Protein AF-A0A0B7KLI2-F1 (afdb_monomer)

InterPro domains:
  IPR000254 Cellulose-binding domain [PF00734] (259-287)
  IPR000254 Cellulose-binding domain [PS00562] (263-290)
  IPR000254 Cellulose-binding domain [PS51164] (255-291)
  IPR000254 Cellulose-binding domain [SM00236] (258-291)
  IPR035971 Cellulose-binding domain superfamily [SSF57180] (257-291)

Foldseek 3Di:
DVVLCVVQVPPPLVDQLFPVNVCVVVVQEAEEAEFEQDPAADEPVRVVLLQVLLLLLVVLLCVLPQVAPQPPDNHHYYGHAEYFDCDPVSYHDDPPRHHYFNDADPVRGTDDDLLQECVNVVVQFSVSPDVGPVRHGFAYEYAHDPDPAKAAASRGIYDHNVLVSVCSVPSFSLRNSLRSLRSLVQAADDPDDPPPDQAASSPPPRYRGHDPVSSVVSSVSCNVNCVVVVVNPDDDDDPDDDDDDDDDDDADEDDAAEAFGWQDADPDRYHNHHDPQWGWADDDRGTTTTYGD

Radius of gyration: 20.74 Å; Cα contacts (8 Å, |Δi|>4): 529; chains: 1; bounding box: 61×44×45 Å

Structure (mmCIF, N/CA/C/O backbone):
data_AF-A0A0B7KLI2-F1
#
_entry.id   AF-A0A0B7KLI2-F1
#
loop_
_atom_site.group_PDB
_atom_site.id
_atom_site.type_symbol
_atom_site.label_atom_id
_atom_site.label_alt_id
_atom_site.label_comp_id
_atom_site.label_asym_id
_atom_site.label_entity_id
_atom_site.label_seq_id
_atom_site.pdbx_PDB_ins_code
_atom_site.Cartn_x
_atom_site.Cartn_y
_atom_site.Cartn_z
_atom_site.occupancy
_atom_site.B_iso_or_equiv
_atom_site.auth_seq_id
_atom_site.auth_comp_id
_atom_site.auth_asym_id
_atom_site.auth_atom_id
_atom_site.pdbx_PDB_model_num
ATOM 1 N N . TRP A 1 1 ? 18.206 -2.149 -12.953 1.00 76.75 1 TRP A N 1
ATOM 2 C CA . TRP A 1 1 ? 18.372 -3.568 -12.595 1.00 76.75 1 TRP A CA 1
ATOM 3 C C . TRP A 1 1 ? 19.744 -3.836 -12.011 1.00 76.75 1 TRP A C 1
ATOM 5 O O . TRP A 1 1 ? 19.815 -4.144 -10.834 1.00 76.75 1 TRP A O 1
ATOM 15 N N . ASP A 1 2 ? 20.819 -3.631 -12.777 1.00 80.19 2 ASP A N 1
ATOM 16 C CA . ASP A 1 2 ? 22.196 -3.877 -12.313 1.00 80.19 2 ASP A CA 1
ATOM 17 C C . ASP A 1 2 ? 22.547 -3.127 -11.026 1.00 80.19 2 ASP A C 1
ATOM 19 O O . ASP A 1 2 ? 23.200 -3.686 -10.153 1.00 80.19 2 ASP A O 1
ATOM 23 N N . HIS A 1 3 ? 22.055 -1.892 -10.875 1.00 77.75 3 HIS A N 1
ATOM 24 C CA . HIS A 1 3 ? 22.159 -1.151 -9.618 1.00 77.75 3 HIS A CA 1
ATOM 25 C C . HIS A 1 3 ? 21.537 -1.931 -8.447 1.00 77.75 3 HIS A C 1
ATOM 27 O O . HIS A 1 3 ? 22.249 -2.266 -7.511 1.00 77.75 3 HIS A O 1
ATOM 33 N N . CYS A 1 4 ? 20.256 -2.311 -8.535 1.00 77.00 4 CYS A N 1
ATOM 34 C CA . CYS A 1 4 ? 19.569 -3.101 -7.508 1.00 77.00 4 CYS A CA 1
ATOM 35 C C . CYS A 1 4 ? 20.271 -4.446 -7.244 1.00 77.00 4 CYS A C 1
ATOM 37 O O . CYS A 1 4 ? 20.433 -4.847 -6.096 1.00 77.00 4 CYS A O 1
ATOM 39 N N . LEU A 1 5 ? 20.736 -5.144 -8.288 1.00 78.50 5 LEU A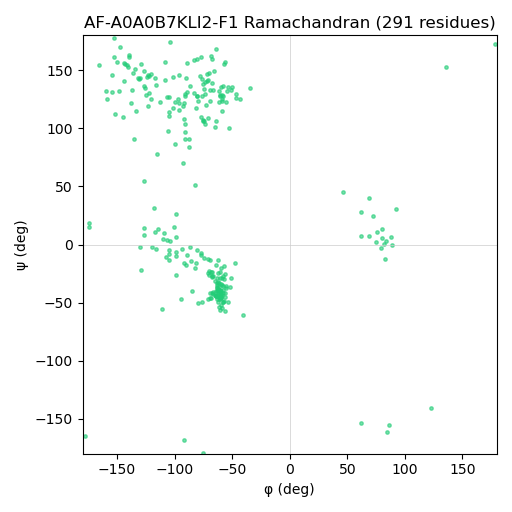 N 1
ATOM 40 C CA . LEU A 1 5 ? 21.501 -6.383 -8.118 1.00 78.50 5 LEU A CA 1
ATOM 41 C C . LEU A 1 5 ? 22.816 -6.152 -7.375 1.00 78.50 5 LEU A C 1
ATOM 43 O O . LEU A 1 5 ? 23.191 -6.982 -6.561 1.00 78.50 5 LEU A O 1
ATOM 47 N N . ASN A 1 6 ? 23.517 -5.051 -7.627 1.00 77.19 6 ASN A N 1
ATOM 48 C CA . ASN A 1 6 ? 24.745 -4.729 -6.908 1.00 77.19 6 ASN A CA 1
ATOM 49 C C . ASN A 1 6 ? 24.446 -4.398 -5.435 1.00 77.19 6 ASN A C 1
ATOM 51 O O . ASN A 1 6 ? 25.069 -4.956 -4.530 1.00 77.19 6 ASN A O 1
ATOM 55 N N . THR A 1 7 ? 23.427 -3.567 -5.201 1.00 73.06 7 THR A N 1
ATOM 56 C CA . THR A 1 7 ? 22.991 -3.139 -3.865 1.00 73.06 7 THR A CA 1
ATOM 57 C C . THR A 1 7 ? 22.510 -4.316 -3.008 1.00 73.06 7 THR A C 1
ATOM 59 O O . THR A 1 7 ? 22.837 -4.388 -1.825 1.00 73.06 7 THR A O 1
ATOM 62 N N . TYR A 1 8 ? 21.798 -5.283 -3.597 1.00 70.88 8 TYR A N 1
ATOM 63 C CA . TYR A 1 8 ? 21.157 -6.399 -2.882 1.00 70.88 8 TYR A CA 1
ATOM 64 C C . TYR A 1 8 ? 21.691 -7.780 -3.292 1.00 70.88 8 TYR A C 1
ATOM 66 O O . TYR A 1 8 ? 20.952 -8.770 -3.255 1.00 70.88 8 TYR A O 1
ATOM 74 N N . SER A 1 9 ? 22.969 -7.846 -3.673 1.00 53.69 9 SER A N 1
ATOM 75 C CA . SER A 1 9 ? 23.656 -8.945 -4.385 1.00 53.69 9 SER A CA 1
ATOM 76 C C . SER A 1 9 ? 23.467 -10.380 -3.878 1.00 53.69 9 SER A C 1
ATOM 78 O O . SER A 1 9 ? 23.684 -11.306 -4.654 1.00 53.69 9 SER A O 1
ATOM 80 N N . ASN A 1 10 ? 22.970 -10.599 -2.656 1.00 55.09 10 ASN A N 1
ATOM 81 C CA . ASN A 1 10 ? 22.706 -11.939 -2.111 1.00 55.09 10 ASN A CA 1
ATOM 82 C C . ASN A 1 10 ? 21.235 -12.209 -1.728 1.00 55.09 10 ASN A C 1
ATOM 84 O O . ASN A 1 10 ? 20.914 -13.315 -1.299 1.00 55.09 10 ASN A O 1
ATOM 88 N N . GLY A 1 11 ? 20.333 -11.228 -1.867 1.00 63.72 11 GLY A N 1
ATOM 89 C CA . GLY A 1 11 ? 18.982 -11.284 -1.290 1.00 63.72 11 GLY A CA 1
ATOM 90 C C . GLY A 1 11 ? 17.834 -10.983 -2.250 1.00 63.72 11 GLY A C 1
ATOM 91 O O . GLY A 1 11 ? 16.727 -11.452 -2.002 1.00 63.72 11 GLY A O 1
ATOM 92 N N . LEU A 1 12 ? 18.077 -10.286 -3.368 1.00 71.31 12 LEU A N 1
ATOM 93 C CA . LEU A 1 12 ? 17.005 -9.814 -4.261 1.00 71.31 12 LEU A CA 1
ATOM 94 C C . LEU A 1 12 ? 16.093 -10.955 -4.752 1.00 71.31 12 LEU A C 1
ATOM 96 O O . LEU A 1 12 ? 14.874 -10.871 -4.698 1.00 71.31 12 LEU A O 1
ATOM 100 N N . PHE A 1 13 ? 16.677 -12.080 -5.173 1.00 73.62 13 PHE A N 1
ATOM 101 C CA . PHE A 1 13 ? 15.905 -13.254 -5.597 1.00 73.62 13 PHE A CA 1
ATOM 102 C C . PHE A 1 13 ? 15.627 -14.251 -4.468 1.00 73.62 13 PHE A C 1
ATOM 104 O O . PHE A 1 13 ? 14.745 -15.099 -4.623 1.00 73.62 13 PHE A O 1
ATOM 111 N N . GLY A 1 14 ? 16.337 -14.174 -3.341 1.00 79.94 14 GLY A N 1
ATOM 112 C CA . GLY A 1 14 ? 15.985 -14.915 -2.122 1.00 79.94 14 GLY A CA 1
ATOM 113 C C . GLY A 1 14 ? 14.711 -14.361 -1.475 1.00 79.94 14 GLY A C 1
ATOM 114 O O . GLY A 1 14 ? 13.962 -15.101 -0.850 1.00 79.94 14 GLY A O 1
ATOM 115 N N . PHE A 1 15 ? 14.446 -13.079 -1.729 1.00 86.06 15 PHE A N 1
ATOM 116 C CA . PHE A 1 15 ? 13.274 -12.284 -1.395 1.00 86.06 15 PHE A CA 1
ATOM 117 C C . PHE A 1 15 ? 11.924 -12.881 -1.824 1.00 86.06 15 PHE A C 1
ATOM 119 O O . PHE A 1 15 ? 11.617 -12.749 -3.005 1.00 86.06 15 PHE A O 1
ATOM 126 N N . LYS A 1 16 ? 11.107 -13.524 -0.973 1.00 88.06 16 LYS A N 1
ATOM 127 C CA . LYS A 1 16 ? 9.848 -14.194 -1.407 1.00 88.06 16 LYS A CA 1
ATOM 128 C C . LYS A 1 16 ? 8.551 -13.504 -0.969 1.00 88.06 16 LYS A C 1
ATOM 130 O O . LYS A 1 16 ? 7.475 -14.082 -1.133 1.00 88.06 16 LYS A O 1
ATOM 135 N N . ASN A 1 17 ? 8.627 -12.283 -0.435 1.00 92.69 17 ASN A N 1
ATOM 136 C CA . ASN A 1 17 ? 7.447 -11.564 0.051 1.00 92.69 17 ASN A CA 1
ATOM 137 C C . ASN A 1 17 ? 7.138 -10.251 -0.685 1.00 92.69 17 ASN A C 1
ATOM 139 O O . ASN A 1 17 ? 6.245 -9.530 -0.248 1.00 92.69 17 ASN A O 1
ATOM 143 N N . TYR A 1 18 ? 7.789 -9.947 -1.815 1.00 95.38 18 TYR A N 1
ATOM 144 C CA . TYR A 1 18 ? 7.437 -8.754 -2.596 1.00 95.38 18 TYR A CA 1
ATOM 145 C C . TYR A 1 18 ? 5.954 -8.768 -2.984 1.00 95.38 18 TYR A C 1
ATOM 147 O O . TYR A 1 18 ? 5.352 -9.835 -3.130 1.00 95.38 18 TYR A O 1
ATOM 155 N N . GLY A 1 19 ? 5.385 -7.595 -3.265 1.00 97.06 19 GLY A N 1
ATOM 156 C CA . GLY A 1 19 ? 4.039 -7.461 -3.826 1.00 97.06 19 GLY A CA 1
ATOM 157 C C . GLY A 1 19 ? 3.823 -8.338 -5.065 1.00 97.06 19 GLY A C 1
ATOM 158 O O . GLY A 1 19 ? 2.724 -8.831 -5.297 1.00 97.06 19 GLY A O 1
ATOM 159 N N . TRP A 1 20 ? 4.887 -8.624 -5.819 1.00 96.88 20 TRP A N 1
ATOM 160 C CA . TRP A 1 20 ? 4.888 -9.607 -6.901 1.00 96.88 20 TRP A CA 1
ATOM 161 C C . TRP A 1 20 ? 4.500 -11.013 -6.439 1.00 96.88 20 TRP A C 1
ATOM 163 O O . TRP A 1 20 ? 3.560 -11.602 -6.973 1.00 96.88 20 TRP A O 1
ATOM 173 N N . ASP A 1 21 ? 5.202 -11.542 -5.434 1.00 95.69 21 ASP A N 1
ATOM 174 C CA . ASP A 1 21 ? 4.924 -12.859 -4.866 1.00 95.69 21 ASP A CA 1
ATOM 175 C C . ASP A 1 21 ? 3.523 -12.888 -4.231 1.00 95.69 21 ASP A C 1
ATOM 177 O O . ASP A 1 21 ? 2.844 -13.909 -4.317 1.00 95.69 21 ASP A O 1
ATOM 181 N N . GLN A 1 22 ? 3.076 -11.773 -3.633 1.00 96.88 22 GLN A N 1
ATOM 182 C CA . GLN A 1 22 ? 1.735 -11.625 -3.045 1.00 96.88 22 GLN A CA 1
ATOM 183 C C . GLN A 1 22 ? 0.652 -11.822 -4.101 1.00 96.88 22 GLN A C 1
ATOM 185 O O . GLN A 1 22 ? -0.164 -12.732 -3.993 1.00 96.88 22 GLN A O 1
ATOM 190 N N . ILE A 1 23 ? 0.699 -11.032 -5.176 1.00 97.25 23 ILE A N 1
ATOM 191 C CA . ILE A 1 23 ? -0.296 -11.071 -6.254 1.00 97.25 23 ILE A CA 1
ATOM 192 C C . ILE A 1 23 ? -0.314 -12.445 -6.940 1.00 97.25 23 ILE A C 1
ATOM 194 O O . ILE A 1 23 ? -1.374 -12.924 -7.349 1.00 97.25 23 ILE A O 1
ATOM 198 N N . ILE A 1 24 ? 0.842 -13.097 -7.093 1.00 95.94 24 ILE A N 1
ATOM 199 C CA . ILE A 1 24 ? 0.904 -14.446 -7.665 1.00 95.94 24 ILE A CA 1
ATOM 200 C C . ILE A 1 24 ? 0.283 -15.475 -6.715 1.00 95.94 24 ILE A C 1
ATOM 202 O O . ILE A 1 24 ? -0.534 -16.280 -7.160 1.00 95.94 24 ILE A O 1
ATOM 206 N N . ALA A 1 25 ? 0.610 -15.429 -5.421 1.00 93.94 25 ALA A N 1
ATOM 207 C CA . ALA A 1 25 ? 0.087 -16.369 -4.430 1.00 93.94 25 ALA A CA 1
ATOM 208 C C . ALA A 1 25 ? -1.440 -16.280 -4.261 1.00 93.94 25 ALA A C 1
ATOM 210 O O . ALA A 1 25 ? -2.098 -17.290 -4.017 1.00 93.94 25 ALA A O 1
ATOM 211 N N . THR A 1 26 ? -2.015 -15.090 -4.420 1.00 94.31 26 THR A N 1
ATOM 212 C CA . THR A 1 26 ? -3.451 -14.834 -4.226 1.00 94.31 26 THR A CA 1
ATOM 213 C C . THR A 1 26 ? -4.283 -14.937 -5.506 1.00 94.31 26 THR A C 1
ATOM 215 O O . THR A 1 26 ? -5.508 -14.779 -5.458 1.00 94.31 26 THR A O 1
ATOM 218 N N . GLY A 1 27 ? -3.652 -15.170 -6.661 1.00 95.25 27 GLY A N 1
ATOM 219 C CA . GLY A 1 27 ? -4.350 -15.211 -7.945 1.00 95.25 27 GLY A CA 1
ATOM 220 C C . GLY A 1 27 ? -4.884 -13.844 -8.388 1.00 95.25 27 GLY A C 1
ATOM 221 O O . GLY A 1 27 ? -6.000 -13.761 -8.902 1.00 95.25 27 GLY A O 1
ATOM 222 N N . GLY A 1 28 ? -4.117 -12.770 -8.179 1.00 96.56 28 GLY A N 1
ATOM 223 C CA . GLY A 1 28 ? -4.471 -11.426 -8.645 1.00 96.56 28 GLY A CA 1
ATOM 224 C C . GLY A 1 28 ? -5.243 -10.596 -7.621 1.00 96.56 28 GLY A C 1
ATOM 225 O O . GLY A 1 28 ? -6.069 -9.760 -7.997 1.00 96.56 28 GLY A O 1
ATOM 226 N N . LYS A 1 29 ? -5.012 -10.820 -6.324 1.00 97.50 29 LYS A N 1
ATOM 227 C CA . LYS A 1 29 ? -5.653 -10.060 -5.241 1.00 97.50 29 LYS A CA 1
ATOM 228 C C . LYS A 1 29 ? -4.627 -9.539 -4.238 1.00 97.50 29 LYS A C 1
ATOM 230 O O . LYS A 1 29 ? -3.550 -10.100 -4.089 1.00 97.50 29 LYS A O 1
ATOM 235 N N . ILE A 1 30 ? -4.964 -8.469 -3.539 1.00 98.19 30 ILE A N 1
ATOM 236 C CA . ILE A 1 30 ? -4.234 -8.017 -2.358 1.00 98.19 30 ILE A CA 1
ATOM 237 C C . ILE A 1 30 ? -5.276 -7.713 -1.295 1.00 98.19 30 ILE A C 1
ATOM 239 O O . ILE A 1 30 ? -6.096 -6.807 -1.452 1.00 98.19 30 ILE A O 1
ATOM 243 N N . ASN A 1 31 ? -5.254 -8.474 -0.214 1.00 98.25 31 ASN A N 1
ATOM 244 C CA . ASN A 1 31 ? -6.077 -8.224 0.952 1.00 98.25 31 ASN A CA 1
ATOM 245 C C . ASN A 1 31 ? -5.294 -7.349 1.930 1.00 98.25 31 ASN A C 1
ATOM 247 O O . ASN A 1 31 ? -4.212 -7.703 2.389 1.00 98.25 31 ASN A O 1
ATOM 251 N N . MET A 1 32 ? -5.848 -6.195 2.266 1.00 98.50 32 MET A N 1
ATOM 252 C CA . MET A 1 32 ? -5.237 -5.217 3.148 1.00 98.50 32 MET A CA 1
ATOM 253 C C . MET A 1 32 ? -5.950 -5.162 4.492 1.00 98.50 32 MET A C 1
ATOM 255 O O . MET A 1 32 ? -7.183 -5.195 4.566 1.00 98.50 32 MET A O 1
ATOM 259 N N . CYS A 1 33 ? -5.169 -4.993 5.553 1.00 98.69 33 CYS A N 1
ATOM 260 C CA . CYS A 1 33 ? -5.678 -4.641 6.868 1.00 98.69 33 CYS A CA 1
ATOM 261 C C . CYS A 1 33 ? -5.224 -3.233 7.275 1.00 98.69 33 CYS A C 1
ATOM 263 O O . CYS A 1 33 ? -4.029 -2.939 7.334 1.00 98.69 33 CYS A O 1
ATOM 265 N N . VAL A 1 34 ? -6.175 -2.346 7.564 1.00 98.88 34 VAL A N 1
ATOM 266 C CA . VAL A 1 34 ? -5.873 -0.975 7.991 1.00 98.88 34 VAL A CA 1
ATOM 267 C C . VAL A 1 34 ? -5.507 -0.968 9.472 1.00 98.88 34 VAL A C 1
ATOM 269 O O . VAL A 1 34 ? -6.312 -1.374 10.306 1.00 98.88 34 VAL A O 1
ATOM 272 N N . ARG A 1 35 ? -4.327 -0.453 9.820 1.00 98.56 35 ARG A N 1
ATOM 273 C CA . ARG A 1 35 ? -3.969 -0.090 11.194 1.00 98.56 35 ARG A CA 1
ATOM 274 C C . ARG A 1 35 ? -4.352 1.362 11.432 1.00 98.56 35 ARG A C 1
ATOM 276 O O . ARG A 1 35 ? -3.701 2.285 10.950 1.00 98.56 35 ARG A O 1
ATOM 283 N N . TRP A 1 36 ? -5.445 1.564 12.157 1.00 98.69 36 TRP A N 1
ATOM 284 C CA . TRP A 1 36 ? -5.932 2.887 12.518 1.00 98.69 36 TRP A CA 1
ATOM 285 C C . TRP A 1 36 ? -5.266 3.343 13.816 1.00 98.69 36 TRP A C 1
ATOM 287 O O . TRP A 1 36 ? -5.799 3.192 14.921 1.00 98.69 36 TRP A O 1
ATOM 297 N N . GLU A 1 37 ? -4.068 3.905 13.684 1.00 98.00 37 GLU A N 1
ATOM 298 C CA . GLU A 1 37 ? -3.251 4.400 14.793 1.00 98.00 37 GLU A CA 1
ATOM 299 C C . GLU A 1 37 ? -3.699 5.808 15.219 1.00 98.00 37 GLU A C 1
ATOM 301 O O . GLU A 1 37 ? -2.906 6.738 15.344 1.00 98.00 37 GLU A O 1
ATOM 306 N N . SER A 1 38 ? -5.002 5.960 15.469 1.00 97.50 38 SER A N 1
ATOM 307 C CA . SER A 1 38 ? -5.639 7.234 15.804 1.00 97.50 38 SER A CA 1
ATOM 308 C C . SER A 1 38 ? -6.708 7.090 16.878 1.00 97.50 38 SER A C 1
ATOM 310 O O . SER A 1 38 ? -7.291 6.020 17.057 1.00 97.50 38 SER A O 1
ATOM 312 N N . SER A 1 39 ? -6.930 8.167 17.636 1.00 96.94 39 SER A N 1
ATOM 313 C CA . SER A 1 39 ? -8.071 8.311 18.561 1.00 96.94 39 SER A CA 1
ATOM 314 C C . SER A 1 39 ? -9.295 8.915 17.887 1.00 96.94 39 SER A C 1
ATOM 316 O O . SER A 1 39 ? -10.357 8.982 18.499 1.00 96.94 39 SER A O 1
ATOM 318 N N . THR A 1 40 ? -9.158 9.393 16.652 1.00 98.00 40 THR A N 1
ATOM 319 C CA . THR A 1 40 ? -10.274 9.979 15.915 1.00 98.00 40 THR A CA 1
ATOM 320 C C . THR A 1 40 ? -11.194 8.861 15.438 1.00 98.00 40 THR A C 1
ATOM 322 O O . THR A 1 40 ? -10.723 7.856 14.908 1.00 98.00 40 THR A O 1
ATOM 325 N N . ALA A 1 41 ? -12.504 9.024 15.612 1.00 98.50 41 ALA A N 1
ATOM 326 C CA . ALA A 1 41 ? -13.468 8.084 15.054 1.00 98.50 41 ALA A CA 1
ATOM 327 C C . ALA A 1 41 ? -13.449 8.120 13.515 1.00 98.50 41 ALA A C 1
ATOM 329 O O . ALA A 1 41 ? -13.195 9.162 12.909 1.00 98.50 41 ALA A O 1
ATOM 330 N N . VAL A 1 42 ? -13.747 6.986 12.889 1.00 98.62 42 VAL A N 1
ATOM 331 C CA . VAL A 1 42 ? -13.868 6.842 11.437 1.00 98.62 42 VAL A CA 1
ATOM 332 C C . VAL A 1 42 ? -15.235 6.262 11.102 1.00 98.62 42 VAL A C 1
ATOM 334 O O . VAL A 1 42 ? -15.656 5.251 11.668 1.00 98.62 42 VAL A O 1
ATOM 337 N N . THR A 1 43 ? -15.953 6.906 10.188 1.00 98.69 43 THR A N 1
ATOM 338 C CA . THR A 1 43 ? -17.287 6.469 9.760 1.00 98.69 43 THR A CA 1
ATOM 339 C C . THR A 1 43 ? -17.211 5.346 8.737 1.00 98.69 43 THR A C 1
ATOM 341 O O . THR A 1 43 ? -16.202 5.166 8.057 1.00 98.69 43 THR A O 1
ATOM 344 N N . GLU A 1 44 ? -18.296 4.592 8.587 1.00 98.56 44 GLU A N 1
ATOM 345 C CA . GLU A 1 44 ? -18.420 3.569 7.545 1.00 98.56 44 GLU A CA 1
ATOM 346 C C . GLU A 1 44 ? -18.194 4.139 6.139 1.00 98.56 44 GLU A C 1
ATOM 348 O O . GLU A 1 44 ? -17.443 3.560 5.358 1.00 98.56 44 GLU A O 1
ATOM 353 N N . ALA A 1 45 ? -18.744 5.323 5.852 1.00 98.44 45 ALA A N 1
ATOM 354 C CA . ALA A 1 45 ? -18.533 6.010 4.580 1.00 98.44 45 ALA A CA 1
ATOM 355 C C . ALA A 1 45 ? -17.053 6.358 4.351 1.00 98.44 45 ALA A C 1
ATOM 357 O O . ALA A 1 45 ? -16.531 6.141 3.259 1.00 98.44 45 ALA A O 1
ATOM 358 N N . GLN A 1 46 ? -16.352 6.834 5.386 1.00 98.69 46 GLN A N 1
ATOM 359 C CA . GLN A 1 46 ? -14.914 7.087 5.304 1.00 98.69 46 GLN A CA 1
ATOM 360 C C . GLN A 1 46 ? -14.131 5.794 5.072 1.00 98.69 46 GLN A C 1
ATOM 362 O O . GLN A 1 46 ? -13.265 5.770 4.206 1.00 98.69 46 GLN A O 1
ATOM 367 N N . ARG A 1 47 ? -14.448 4.698 5.773 1.00 98.62 47 ARG A N 1
ATOM 368 C CA . ARG A 1 47 ? -13.791 3.398 5.542 1.00 98.62 47 ARG A CA 1
ATOM 369 C C . ARG A 1 47 ? -13.995 2.892 4.115 1.00 98.62 47 ARG A C 1
ATOM 371 O O . ARG A 1 47 ? -13.037 2.433 3.495 1.00 98.62 47 ARG A O 1
ATOM 378 N N . ALA A 1 48 ? -15.209 3.013 3.579 1.00 98.31 48 ALA A N 1
ATOM 379 C CA . ALA A 1 48 ? -15.513 2.648 2.197 1.00 98.31 48 ALA A CA 1
ATOM 380 C C . ALA A 1 48 ? -14.747 3.525 1.188 1.00 98.31 48 ALA A C 1
ATOM 382 O O . ALA A 1 48 ? -14.215 3.019 0.195 1.00 98.31 48 ALA A O 1
ATOM 383 N N . GLN A 1 49 ? -14.632 4.829 1.464 1.00 98.62 49 GLN A N 1
ATOM 384 C CA . GLN A 1 49 ? -13.834 5.745 0.651 1.00 98.62 49 GLN A CA 1
ATOM 385 C C . GLN A 1 49 ? -12.345 5.389 0.699 1.00 98.62 49 GLN A C 1
ATOM 387 O O . GLN A 1 49 ? -11.708 5.345 -0.347 1.00 98.62 49 GLN A O 1
ATOM 392 N N . ILE A 1 50 ? -11.803 5.065 1.876 1.00 98.75 50 ILE A N 1
ATOM 393 C CA . ILE A 1 50 ? -10.414 4.613 2.042 1.00 98.75 50 ILE A CA 1
ATOM 394 C C . ILE A 1 50 ? -10.158 3.362 1.198 1.00 98.75 50 ILE A C 1
ATOM 396 O O . ILE A 1 50 ? -9.215 3.350 0.414 1.00 98.75 50 ILE A O 1
ATOM 400 N N . ALA A 1 51 ? -11.021 2.345 1.286 1.00 98.62 51 ALA A N 1
ATOM 401 C CA . ALA A 1 51 ? -10.882 1.126 0.486 1.00 98.62 51 ALA A CA 1
ATOM 402 C C . ALA A 1 51 ? -10.893 1.418 -1.026 1.00 98.62 51 ALA A C 1
ATOM 404 O O . ALA A 1 51 ? -10.054 0.911 -1.771 1.00 98.62 51 ALA A O 1
ATOM 405 N N . THR A 1 52 ? -11.799 2.295 -1.465 1.00 98.50 52 THR A N 1
ATOM 406 C CA . THR A 1 52 ? -11.897 2.725 -2.868 1.00 98.50 52 THR A CA 1
ATOM 407 C C . THR A 1 52 ? -10.627 3.440 -3.327 1.00 98.50 52 THR A C 1
ATOM 409 O O . THR A 1 52 ? -10.063 3.092 -4.364 1.00 98.50 52 THR A O 1
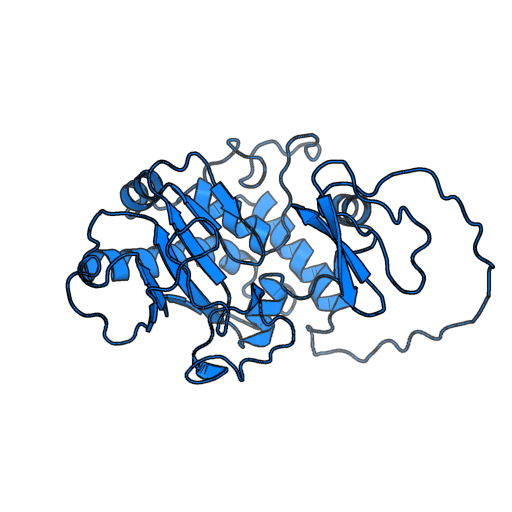ATOM 412 N N . VAL A 1 53 ? -10.161 4.418 -2.550 1.00 98.44 53 VAL A N 1
ATOM 413 C CA . VAL A 1 53 ? -8.989 5.242 -2.867 1.00 98.44 53 VAL A CA 1
ATOM 414 C C . VAL A 1 53 ? -7.721 4.399 -2.904 1.00 98.44 53 VAL A C 1
ATOM 416 O O . VAL A 1 53 ? -6.942 4.529 -3.842 1.00 98.44 53 VAL A O 1
ATOM 419 N N . VAL A 1 54 ? -7.522 3.499 -1.939 1.00 98.50 54 VAL A N 1
ATOM 420 C CA . VAL A 1 54 ? -6.348 2.615 -1.904 1.00 98.50 54 VAL A CA 1
ATOM 421 C C . VAL A 1 54 ? -6.297 1.732 -3.147 1.00 98.50 54 VAL A C 1
ATOM 423 O O . VAL A 1 54 ? -5.261 1.677 -3.810 1.00 98.50 54 VAL A O 1
ATOM 426 N N . ASN A 1 55 ? -7.422 1.117 -3.526 1.00 98.50 55 ASN A N 1
ATOM 427 C CA . ASN A 1 55 ? -7.492 0.358 -4.771 1.00 98.50 55 ASN A CA 1
ATOM 428 C C . ASN A 1 55 ? -7.176 1.244 -5.986 1.00 98.50 55 ASN A C 1
ATOM 430 O O . ASN A 1 55 ? -6.360 0.861 -6.817 1.00 98.50 55 ASN A O 1
ATOM 434 N N . GLN A 1 56 ? -7.747 2.450 -6.071 1.00 98.50 56 GLN A N 1
ATOM 435 C CA . GLN A 1 56 ? -7.466 3.392 -7.163 1.00 98.50 56 GLN A CA 1
ATOM 436 C C . GLN A 1 56 ? -5.987 3.796 -7.251 1.00 98.50 56 GLN A C 1
ATOM 438 O O . GLN A 1 56 ? -5.463 3.898 -8.359 1.00 98.50 56 GLN A O 1
ATOM 443 N N . GLN A 1 57 ? -5.305 4.019 -6.121 1.00 98.62 57 GLN A N 1
ATOM 444 C CA . GLN A 1 57 ? -3.873 4.335 -6.126 1.00 98.62 57 GLN A CA 1
ATOM 445 C C . GLN A 1 57 ? -3.044 3.137 -6.617 1.00 98.62 57 GLN A C 1
ATOM 447 O O . GLN A 1 57 ? -2.190 3.313 -7.483 1.00 98.62 57 GLN A O 1
ATOM 452 N N . TYR A 1 58 ? -3.367 1.914 -6.182 1.00 98.75 58 TYR A N 1
ATOM 453 C CA . TYR A 1 58 ? -2.735 0.694 -6.699 1.00 98.75 58 TYR A CA 1
ATOM 454 C C . TYR A 1 58 ? -2.950 0.493 -8.204 1.00 98.75 58 TYR A C 1
ATOM 456 O O . TYR A 1 58 ? -2.014 0.126 -8.916 1.00 98.75 58 TYR A O 1
ATOM 464 N N . GLN A 1 59 ? -4.148 0.787 -8.723 1.00 98.50 59 GLN A N 1
ATOM 465 C CA . GLN A 1 59 ? -4.420 0.670 -10.161 1.00 98.50 59 GLN A CA 1
ATOM 466 C C . GLN A 1 59 ? -3.495 1.552 -11.013 1.00 98.50 59 GLN A C 1
ATOM 468 O O . GLN A 1 59 ? -3.170 1.180 -12.140 1.00 98.50 59 GLN A O 1
ATOM 473 N N . LYS A 1 60 ? -3.007 2.684 -10.487 1.00 98.62 60 LYS A N 1
ATOM 474 C CA . LYS A 1 60 ? -2.058 3.548 -11.212 1.00 98.62 60 LYS A CA 1
ATOM 475 C C . LYS A 1 60 ? -0.690 2.897 -11.410 1.00 98.62 60 LYS A C 1
ATOM 477 O O . LYS A 1 60 ? -0.017 3.216 -12.389 1.00 98.62 60 LYS A O 1
ATOM 482 N N . TRP A 1 61 ? -0.300 1.980 -10.525 1.00 98.62 61 TRP A N 1
ATOM 483 C CA . TRP A 1 61 ? 0.852 1.104 -10.731 1.00 98.62 61 TRP A CA 1
ATOM 484 C C . TRP A 1 61 ? 0.487 -0.063 -11.656 1.00 98.62 61 TRP A C 1
ATOM 486 O O . TRP A 1 61 ? 1.163 -0.292 -12.658 1.00 98.62 61 TRP A O 1
ATOM 496 N N . PHE A 1 62 ? -0.613 -0.772 -11.386 1.00 98.50 62 PHE A N 1
ATOM 497 C CA . PHE A 1 62 ? -0.950 -1.997 -12.122 1.00 98.50 62 PHE A CA 1
ATOM 498 C C . PHE A 1 62 ? -1.303 -1.797 -13.595 1.00 98.50 62 PHE A C 1
ATOM 500 O O . PHE A 1 62 ? -1.028 -2.689 -14.399 1.00 98.50 62 PHE A O 1
ATOM 507 N N . GLN A 1 63 ? -1.819 -0.630 -13.986 1.00 97.31 63 GLN A N 1
ATOM 508 C CA . GLN A 1 63 ? -2.078 -0.310 -15.396 1.00 97.31 63 GLN A CA 1
ATOM 509 C C . GLN A 1 63 ? -0.827 -0.434 -16.283 1.00 97.31 63 GLN A C 1
ATOM 511 O O . GLN A 1 63 ? -0.943 -0.702 -17.476 1.00 97.31 63 GLN A O 1
ATOM 516 N N . TRP A 1 64 ? 0.375 -0.286 -15.714 1.00 98.25 64 TRP A N 1
ATOM 517 C CA . TRP A 1 64 ? 1.624 -0.481 -16.447 1.00 98.25 64 TRP A CA 1
ATOM 518 C C . TRP A 1 64 ? 1.869 -1.950 -16.802 1.00 98.25 64 TRP A C 1
ATOM 520 O O . TRP A 1 64 ? 2.589 -2.229 -17.757 1.00 98.25 64 TRP A O 1
ATOM 530 N N . LEU A 1 65 ? 1.269 -2.894 -16.082 1.00 98.06 65 LEU A N 1
ATOM 531 C CA . LEU A 1 65 ? 1.533 -4.326 -16.216 1.00 98.06 65 LEU A CA 1
ATOM 532 C C . LEU A 1 65 ? 0.503 -5.052 -17.079 1.00 98.06 65 LEU A C 1
ATOM 534 O O . LEU A 1 65 ? 0.820 -6.078 -17.676 1.00 98.06 65 LEU A O 1
ATOM 538 N N . TYR A 1 66 ? -0.725 -4.545 -17.165 1.00 96.56 66 TYR A N 1
ATOM 539 C CA . TYR A 1 66 ? -1.781 -5.215 -17.918 1.00 96.56 66 TYR A CA 1
ATOM 540 C C . TYR A 1 66 ? -1.424 -5.335 -19.404 1.00 96.56 66 TYR A C 1
ATOM 542 O O . TYR A 1 66 ? -1.132 -4.351 -20.080 1.00 96.56 66 TYR A O 1
ATOM 550 N N . GLY A 1 67 ? -1.412 -6.576 -19.899 1.00 95.19 67 GLY A N 1
ATOM 551 C CA . GLY A 1 67 ? -1.002 -6.907 -21.267 1.00 95.19 67 GLY A CA 1
ATOM 552 C C . GLY A 1 67 ? 0.510 -6.853 -21.525 1.00 95.19 67 GLY A C 1
ATOM 553 O O . GLY A 1 67 ? 0.939 -7.104 -22.650 1.00 95.19 67 GLY A O 1
ATOM 554 N N . TYR A 1 68 ? 1.333 -6.555 -20.517 1.00 96.94 68 TYR A N 1
ATOM 555 C CA . TYR A 1 68 ? 2.785 -6.490 -20.653 1.00 96.94 68 TYR A CA 1
ATOM 556 C C . TYR A 1 68 ? 3.441 -7.840 -20.342 1.00 96.94 68 TYR A C 1
ATOM 558 O O . TYR A 1 68 ? 3.195 -8.437 -19.301 1.00 96.94 68 TYR A O 1
ATOM 566 N N . ASP A 1 69 ? 4.310 -8.314 -21.239 1.00 94.94 69 ASP A N 1
ATOM 567 C CA . ASP A 1 69 ? 5.265 -9.410 -21.007 1.00 94.94 69 ASP A CA 1
ATOM 568 C C . ASP A 1 69 ? 4.694 -10.672 -20.318 1.00 94.94 69 ASP A C 1
ATOM 570 O O . ASP A 1 69 ? 5.308 -11.254 -19.420 1.00 94.94 69 ASP A O 1
ATOM 574 N N . SER A 1 70 ? 3.518 -11.121 -20.772 1.00 94.31 70 SER A N 1
ATOM 575 C CA . SER A 1 70 ? 2.792 -12.280 -20.216 1.00 94.31 70 SER A CA 1
ATOM 576 C C . SER A 1 70 ? 2.377 -12.126 -18.747 1.00 94.31 70 SER A C 1
ATOM 578 O O . SER A 1 70 ? 2.252 -13.121 -18.034 1.00 94.31 70 SER A O 1
ATOM 580 N N . PHE A 1 71 ? 2.162 -10.896 -18.279 1.00 96.19 71 PHE A N 1
ATOM 581 C CA . PHE A 1 71 ? 1.546 -10.657 -16.980 1.00 96.19 71 PHE A CA 1
ATOM 582 C C . PHE A 1 71 ? 0.148 -11.304 -16.936 1.00 96.19 71 PHE A C 1
ATOM 584 O O . PHE A 1 71 ? -0.669 -11.036 -17.820 1.00 96.19 71 PHE A O 1
ATOM 591 N N . PRO A 1 72 ? -0.145 -12.172 -15.949 1.00 95.50 72 PRO A N 1
ATOM 592 C CA . PRO A 1 72 ? -1.285 -13.090 -16.028 1.00 95.50 72 PRO A CA 1
ATOM 593 C C . PRO A 1 72 ? -2.634 -12.454 -15.665 1.00 95.50 72 PRO A C 1
ATOM 595 O O . PRO A 1 72 ? -3.669 -13.110 -15.770 1.00 95.50 72 PRO A O 1
ATOM 598 N N . TYR A 1 73 ? -2.645 -11.191 -15.235 1.00 96.88 73 TYR A N 1
ATOM 599 C CA . TYR A 1 73 ? -3.846 -10.510 -14.762 1.00 96.88 73 TYR A CA 1
ATOM 600 C C . TYR A 1 73 ? -4.186 -9.316 -15.647 1.00 96.88 73 TYR A C 1
ATOM 602 O O . TYR A 1 73 ? -3.306 -8.582 -16.089 1.00 96.88 73 TYR A O 1
ATOM 610 N N . SER A 1 74 ? -5.479 -9.091 -15.862 1.00 95.75 74 SER A N 1
ATOM 611 C CA . SER A 1 74 ? -6.019 -7.880 -16.498 1.00 95.75 74 SER A CA 1
ATOM 612 C C . SER A 1 74 ? -6.673 -6.926 -15.497 1.00 95.75 74 SER A C 1
ATOM 614 O O . SER A 1 74 ? -7.094 -5.836 -15.867 1.00 95.75 74 SER A O 1
ATOM 616 N N . ASN A 1 75 ? -6.817 -7.368 -14.248 1.00 95.56 75 ASN A N 1
ATOM 617 C CA . ASN A 1 75 ? -7.336 -6.597 -13.132 1.00 95.56 75 ASN A CA 1
ATOM 618 C C . ASN A 1 75 ? -6.862 -7.253 -11.832 1.00 95.56 75 ASN A C 1
ATOM 620 O O . ASN A 1 75 ? -7.104 -8.441 -11.625 1.00 95.56 75 ASN A O 1
ATOM 624 N N . ILE A 1 76 ? -6.202 -6.485 -10.972 1.00 98.00 76 ILE A N 1
ATOM 625 C CA . ILE A 1 76 ? -5.799 -6.920 -9.634 1.00 98.00 76 ILE A CA 1
ATOM 626 C C . ILE A 1 76 ? -6.732 -6.248 -8.645 1.00 98.00 76 ILE A C 1
ATOM 628 O O . ILE A 1 76 ? -6.887 -5.030 -8.679 1.00 98.00 76 ILE A O 1
ATOM 632 N N . GLN A 1 77 ? -7.354 -7.030 -7.771 1.00 96.00 77 GLN A N 1
ATOM 633 C CA . GLN A 1 77 ? -8.296 -6.502 -6.789 1.00 96.00 77 GLN A CA 1
ATOM 634 C C . GLN A 1 77 ? -7.579 -6.197 -5.481 1.00 96.00 77 GLN A C 1
ATOM 636 O O . GLN A 1 77 ? -7.061 -7.114 -4.846 1.00 96.00 77 GLN A O 1
ATOM 641 N N . VAL A 1 78 ? -7.592 -4.936 -5.052 1.00 98.44 78 VAL A N 1
ATOM 642 C CA . VAL A 1 78 ? -7.116 -4.556 -3.719 1.00 98.44 78 VAL A CA 1
ATOM 643 C C . VAL A 1 78 ? -8.312 -4.350 -2.802 1.00 98.44 78 VAL A C 1
ATOM 645 O O . VAL A 1 78 ? -9.146 -3.476 -3.040 1.00 98.44 78 VAL A O 1
ATOM 648 N N . ASN A 1 79 ? -8.403 -5.167 -1.757 1.00 98.06 79 ASN A N 1
ATOM 649 C CA . ASN A 1 79 ? -9.543 -5.214 -0.847 1.00 98.06 79 ASN A CA 1
ATOM 650 C C . ASN A 1 79 ? -9.107 -4.796 0.552 1.00 98.06 79 ASN A C 1
ATOM 652 O O . ASN A 1 79 ? -8.091 -5.275 1.038 1.00 98.06 79 ASN A O 1
ATOM 656 N N . VAL A 1 80 ? -9.900 -3.985 1.251 1.00 98.44 80 VAL A N 1
ATOM 657 C CA . VAL A 1 80 ? -9.713 -3.786 2.695 1.00 98.44 80 VAL A CA 1
ATOM 658 C C . VAL A 1 80 ? -10.574 -4.803 3.431 1.00 98.44 80 VAL A C 1
ATOM 660 O O . VAL A 1 80 ? -11.796 -4.682 3.444 1.00 98.44 80 VAL A O 1
ATOM 663 N N . VAL A 1 81 ? -9.934 -5.804 4.032 1.00 97.75 81 VAL A N 1
ATOM 664 C CA . VAL A 1 81 ? -10.604 -6.941 4.692 1.00 97.75 81 VAL A CA 1
ATOM 665 C C . VAL A 1 81 ? -10.566 -6.852 6.215 1.00 97.75 81 VAL A C 1
ATOM 667 O O . VAL A 1 81 ? -11.281 -7.581 6.899 1.00 97.75 81 VAL A O 1
ATOM 670 N N . GLY A 1 82 ? -9.743 -5.961 6.769 1.00 98.00 82 GLY A N 1
ATOM 671 C CA . GLY A 1 82 ? -9.577 -5.844 8.210 1.00 98.00 82 GLY A CA 1
ATOM 672 C C . GLY A 1 82 ? -9.224 -4.442 8.683 1.00 98.00 82 GLY A C 1
ATOM 673 O O . GLY A 1 82 ? -8.700 -3.627 7.925 1.00 98.00 82 GLY A O 1
ATOM 674 N N . TRP A 1 83 ? -9.526 -4.183 9.951 1.00 98.69 83 TRP A N 1
ATOM 675 C CA . TRP A 1 83 ? -9.251 -2.933 10.649 1.00 98.69 83 TRP A CA 1
ATOM 676 C C . TRP A 1 83 ? -8.742 -3.221 12.056 1.00 98.69 83 TRP A C 1
ATOM 678 O O . TRP A 1 83 ? -9.444 -3.844 12.849 1.00 98.69 83 TRP A O 1
ATOM 688 N N . ALA A 1 84 ? -7.552 -2.736 12.383 1.00 98.62 84 ALA A N 1
ATOM 689 C CA . ALA A 1 84 ? -7.040 -2.698 13.741 1.00 98.62 84 ALA A CA 1
ATOM 690 C C . ALA A 1 84 ? -7.273 -1.319 14.354 1.00 98.62 84 ALA A C 1
ATOM 692 O O . ALA A 1 84 ? -6.860 -0.303 13.794 1.00 98.62 84 ALA A O 1
ATOM 693 N N . VAL A 1 85 ? -7.930 -1.287 15.511 1.00 98.69 85 VAL A N 1
ATOM 694 C CA . VAL A 1 85 ? -8.255 -0.063 16.255 1.00 98.69 85 VAL A CA 1
ATOM 695 C C . VAL A 1 85 ? -7.930 -0.235 17.731 1.00 98.69 85 VAL A C 1
ATOM 697 O O . VAL A 1 85 ? -8.022 -1.329 18.279 1.00 98.69 85 VAL A O 1
ATOM 700 N N . ARG A 1 86 ? -7.597 0.869 18.407 1.00 97.31 86 ARG A N 1
ATOM 701 C CA . ARG A 1 86 ? -7.376 0.857 19.866 1.00 97.31 86 ARG A CA 1
ATOM 702 C C . ARG A 1 86 ? -8.660 0.580 20.655 1.00 97.31 86 ARG A C 1
ATOM 704 O O . ARG A 1 86 ? -8.593 0.053 21.758 1.00 97.31 86 ARG A O 1
ATOM 711 N N . ASP A 1 87 ? -9.804 0.955 20.088 1.00 97.12 87 ASP A N 1
ATOM 712 C CA . ASP A 1 87 ? -11.137 0.772 20.652 1.00 97.12 87 ASP A CA 1
ATOM 713 C C . ASP A 1 87 ? -12.132 0.568 19.501 1.00 97.12 87 ASP A C 1
ATOM 715 O O . ASP A 1 87 ? -12.124 1.319 18.521 1.00 97.12 87 ASP A O 1
ATOM 719 N N . ARG A 1 88 ? -12.991 -0.454 19.607 1.00 98.06 88 ARG A N 1
ATOM 720 C CA . ARG A 1 88 ? -13.991 -0.794 18.581 1.00 98.06 88 ARG A CA 1
ATOM 721 C C . ARG A 1 88 ? -14.989 0.339 18.339 1.00 98.06 88 ARG A C 1
ATOM 723 O O . ARG A 1 88 ? -15.473 0.470 17.220 1.00 98.06 88 ARG A O 1
ATOM 730 N N . SER A 1 89 ? -15.260 1.168 19.347 1.00 97.75 89 SER A N 1
ATOM 731 C CA . SER A 1 89 ? -16.162 2.323 19.246 1.00 97.75 89 SER A CA 1
ATOM 732 C C . SER A 1 89 ? -15.676 3.400 18.270 1.00 97.75 89 SER A C 1
ATOM 734 O O . SER A 1 89 ? -16.481 4.204 17.800 1.00 97.75 89 SER A O 1
ATOM 736 N N . LEU A 1 90 ? -14.387 3.394 17.903 1.00 98.44 90 LEU A N 1
ATOM 737 C CA . LEU A 1 90 ? -13.853 4.285 16.872 1.00 98.44 90 LEU A CA 1
ATOM 738 C C . LEU A 1 90 ? -14.384 3.953 15.475 1.00 98.44 90 LEU A C 1
ATOM 740 O O . LEU A 1 90 ? -14.401 4.832 14.615 1.00 98.44 90 LEU A O 1
ATOM 744 N N . LEU A 1 91 ? -14.828 2.715 15.238 1.00 98.62 91 LEU A N 1
ATOM 745 C CA . LEU A 1 91 ? -15.449 2.316 13.979 1.00 98.62 91 LEU A CA 1
ATOM 746 C C . LEU A 1 91 ? -16.949 2.605 14.030 1.00 98.62 91 LEU A C 1
ATOM 748 O O . LEU A 1 91 ? -17.750 1.766 14.431 1.00 98.62 91 LEU A O 1
ATOM 752 N N . GLN A 1 92 ? -17.339 3.801 13.600 1.00 98.56 92 GLN A N 1
ATOM 753 C CA . GLN A 1 92 ? -18.748 4.189 13.553 1.00 98.56 92 GLN A CA 1
ATOM 754 C C . GLN A 1 92 ? -19.454 3.529 12.360 1.00 98.56 92 GLN A C 1
ATOM 756 O O . GLN A 1 92 ? -18.879 3.437 11.270 1.00 98.56 92 GLN A O 1
ATOM 761 N N . GLY A 1 93 ? -20.707 3.111 12.545 1.00 98.12 93 GLY A N 1
ATOM 762 C CA . GLY A 1 93 ? -21.502 2.410 11.528 1.00 98.12 93 GLY A CA 1
ATOM 763 C C . GLY A 1 93 ? -21.244 0.901 11.492 1.00 98.12 93 GLY A C 1
ATOM 764 O O . GLY A 1 93 ? -20.740 0.325 12.454 1.00 98.12 93 GLY A O 1
ATOM 765 N N . SER A 1 94 ? -21.608 0.253 10.387 1.00 97.81 94 SER A N 1
ATOM 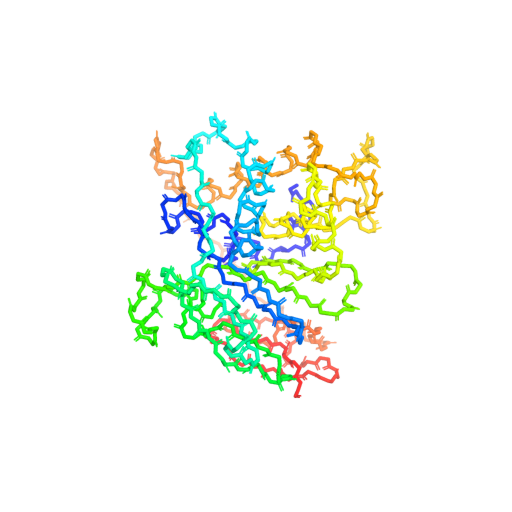766 C CA . SER A 1 94 ? -21.463 -1.193 10.224 1.00 97.81 94 SER A CA 1
ATOM 767 C C . SER A 1 94 ? -19.998 -1.611 10.082 1.00 97.81 94 SER A C 1
ATOM 769 O O . SER A 1 94 ? -19.188 -0.958 9.417 1.00 97.81 94 SER A O 1
ATOM 771 N N . THR A 1 95 ? -19.663 -2.746 10.688 1.00 97.62 95 THR A N 1
ATOM 772 C CA . THR A 1 95 ? -18.393 -3.466 10.502 1.00 97.62 95 THR A CA 1
ATOM 773 C C . THR A 1 95 ? -18.606 -4.825 9.834 1.00 97.62 95 THR A C 1
ATOM 775 O O . THR A 1 95 ? -17.708 -5.662 9.813 1.00 97.62 95 THR A O 1
ATOM 778 N N . SER A 1 96 ? -19.797 -5.061 9.275 1.00 95.88 96 SER A N 1
ATOM 779 C CA . SER A 1 96 ? -20.081 -6.280 8.518 1.00 95.88 96 SER A CA 1
ATOM 780 C C . SER A 1 96 ? -19.131 -6.404 7.323 1.00 95.88 96 SER A C 1
ATOM 782 O O . SER A 1 96 ? -18.896 -5.431 6.609 1.00 95.88 96 SER A O 1
ATOM 784 N N . GLY A 1 97 ? -18.584 -7.601 7.109 1.00 92.12 97 GLY A N 1
ATOM 785 C CA . GLY A 1 97 ? -17.666 -7.883 6.002 1.00 92.12 97 GLY A CA 1
ATOM 786 C C . GLY A 1 97 ? -16.206 -7.478 6.234 1.00 92.12 97 GLY A C 1
ATOM 787 O O . GLY A 1 97 ? -15.389 -7.723 5.352 1.00 92.12 97 GLY A O 1
ATOM 788 N N . ILE A 1 98 ? -15.859 -6.914 7.398 1.00 95.31 98 ILE A N 1
ATOM 789 C CA . ILE A 1 98 ? -14.465 -6.667 7.793 1.00 95.31 98 ILE A CA 1
ATOM 790 C C . ILE A 1 98 ? -14.144 -7.324 9.136 1.00 95.31 98 ILE A C 1
ATOM 792 O O . ILE A 1 98 ? -14.958 -7.337 10.061 1.00 95.31 98 ILE A O 1
ATOM 796 N N . THR A 1 99 ? -12.920 -7.823 9.276 1.00 96.44 99 THR A N 1
ATOM 797 C CA . THR A 1 99 ? -12.412 -8.295 10.567 1.00 96.44 99 THR A CA 1
ATOM 798 C C . THR A 1 99 ? -11.938 -7.109 11.399 1.00 96.44 99 THR A C 1
ATOM 800 O O . THR A 1 99 ? -11.130 -6.303 10.942 1.00 96.44 99 THR A O 1
ATOM 803 N N . VAL A 1 100 ? -12.421 -6.994 12.637 1.00 97.56 100 VAL A N 1
ATOM 804 C CA . VAL A 1 100 ? -12.005 -5.926 13.556 1.00 97.56 100 VAL A CA 1
ATOM 805 C C . VAL A 1 100 ? -11.062 -6.486 14.614 1.00 97.56 100 VAL A C 1
ATOM 807 O O . VAL A 1 100 ? -11.482 -7.273 15.471 1.00 97.56 100 VAL A O 1
ATOM 810 N N . TYR A 1 101 ? -9.814 -6.033 14.563 1.00 97.00 101 TYR A N 1
ATOM 811 C CA . TYR A 1 101 ? -8.744 -6.356 15.498 1.00 97.00 101 TYR A CA 1
ATOM 812 C C . TYR A 1 101 ? -8.619 -5.273 16.572 1.00 97.00 101 TYR A C 1
ATOM 814 O O . TYR A 1 101 ? -8.830 -4.084 16.320 1.00 97.00 101 TYR A O 1
ATOM 822 N N . THR A 1 102 ? -8.261 -5.701 17.778 1.00 96.50 102 THR A N 1
ATOM 823 C CA . THR A 1 102 ? -7.936 -4.821 18.917 1.00 96.50 102 THR A CA 1
ATOM 824 C C . THR A 1 102 ? -6.570 -5.159 19.511 1.00 96.50 102 THR A C 1
ATOM 826 O O . THR A 1 102 ? -6.253 -4.755 20.631 1.00 96.50 102 THR A O 1
ATOM 829 N N . ASP A 1 103 ? -5.786 -5.935 18.766 1.00 94.94 103 ASP A N 1
ATOM 830 C CA . ASP A 1 103 ? -4.449 -6.374 19.131 1.00 94.94 103 ASP A CA 1
ATOM 831 C C . ASP A 1 103 ? -3.525 -5.151 19.152 1.00 94.94 103 ASP A C 1
ATOM 833 O O . ASP A 1 103 ? -3.827 -4.104 18.566 1.00 94.94 103 ASP A O 1
ATOM 837 N N . LYS A 1 104 ? -2.401 -5.265 19.854 1.00 94.69 104 LYS A N 1
ATOM 838 C CA . LYS A 1 104 ? -1.412 -4.194 19.969 1.00 94.69 104 LYS A CA 1
ATOM 839 C C . LYS A 1 104 ? -0.034 -4.738 19.649 1.00 94.69 104 LYS A C 1
ATOM 841 O O . LYS A 1 104 ? 0.269 -5.868 20.025 1.00 94.69 104 LYS A O 1
ATOM 846 N N . ASP A 1 105 ? 0.781 -3.927 18.992 1.00 91.56 105 ASP A N 1
ATOM 847 C CA . ASP A 1 105 ? 2.204 -4.217 18.856 1.00 91.56 105 ASP A CA 1
ATOM 848 C C . ASP A 1 105 ? 2.959 -3.938 20.169 1.00 91.56 105 ASP A C 1
ATOM 850 O O . ASP A 1 105 ? 2.385 -3.512 21.179 1.00 91.56 105 ASP A O 1
ATOM 854 N N . SER A 1 106 ? 4.273 -4.165 20.157 1.00 91.00 106 SER A N 1
ATOM 855 C CA . SER A 1 106 ? 5.151 -3.908 21.304 1.00 91.00 106 SER A CA 1
ATOM 856 C C . SER A 1 106 ? 5.180 -2.438 21.744 1.00 91.00 106 SER A C 1
ATOM 858 O O . SER A 1 106 ? 5.470 -2.158 22.907 1.00 91.00 106 SER A O 1
ATOM 860 N N . GLY A 1 107 ? 4.849 -1.505 20.846 1.00 90.19 107 GLY A N 1
ATOM 861 C CA . GLY A 1 107 ? 4.710 -0.075 21.123 1.00 90.19 107 GLY A CA 1
ATOM 862 C C . GLY A 1 107 ? 3.320 0.327 21.628 1.00 90.19 107 GLY A C 1
ATOM 863 O O . GLY A 1 107 ? 3.092 1.498 21.932 1.00 90.19 107 GLY A O 1
ATOM 864 N N . GLY A 1 108 ? 2.383 -0.619 21.733 1.00 92.38 108 GLY A N 1
ATOM 865 C CA . GLY A 1 108 ? 1.008 -0.373 22.156 1.00 92.38 108 GLY A CA 1
ATOM 866 C C . GLY A 1 108 ? 0.099 0.186 21.057 1.00 92.38 108 GLY A C 1
ATOM 867 O O . GLY A 1 108 ? -1.060 0.510 21.348 1.00 92.38 108 GLY A O 1
ATOM 868 N N . ALA A 1 109 ? 0.582 0.299 19.817 1.00 94.75 109 ALA A N 1
ATOM 869 C CA . ALA A 1 109 ? -0.214 0.764 18.691 1.00 94.75 109 ALA A CA 1
ATOM 870 C C . ALA A 1 109 ? -1.138 -0.361 18.187 1.00 94.75 109 ALA A C 1
ATOM 872 O O . ALA A 1 109 ? -0.741 -1.527 18.204 1.00 94.75 109 ALA A O 1
ATOM 873 N N . PRO A 1 110 ? -2.366 -0.051 17.723 1.00 97.31 110 PRO A N 1
ATOM 874 C CA . PRO A 1 110 ? -3.283 -1.056 17.184 1.00 97.31 110 PRO A CA 1
ATOM 875 C C . PRO A 1 110 ? -2.638 -1.868 16.069 1.00 97.31 110 PRO A C 1
ATOM 877 O O . PRO A 1 110 ? -2.076 -1.274 15.156 1.00 97.31 110 PRO A O 1
ATOM 880 N N . GLN A 1 111 ? -2.741 -3.191 16.116 1.00 96.19 111 GLN A N 1
ATOM 881 C CA . GLN A 1 111 ? -2.076 -4.125 15.208 1.00 96.19 111 GLN A CA 1
ATOM 882 C C . GLN A 1 111 ? -3.109 -5.074 14.591 1.00 96.19 111 GLN A C 1
ATOM 884 O O . GLN A 1 111 ? -4.017 -5.562 15.263 1.00 96.19 111 GLN A O 1
ATOM 889 N N . CYS A 1 112 ? -2.998 -5.310 13.286 1.00 97.31 112 CYS A N 1
ATOM 890 C CA . CYS A 1 112 ? -3.738 -6.392 12.641 1.00 97.31 112 CYS A CA 1
ATOM 891 C C . CYS A 1 112 ? -3.119 -7.721 13.073 1.00 97.31 112 CYS A C 1
ATOM 893 O O . CYS A 1 112 ? -1.898 -7.793 13.184 1.00 97.31 112 CYS A O 1
ATOM 895 N N . SER A 1 113 ? -3.926 -8.751 13.333 1.00 96.19 113 SER A N 1
ATOM 896 C CA . SER A 1 113 ? -3.413 -9.966 13.977 1.00 96.19 113 SER A CA 1
ATOM 897 C C . SER A 1 113 ? -2.238 -10.581 13.218 1.00 96.19 113 SER A C 1
ATOM 899 O O . SER A 1 113 ? -2.378 -10.949 12.050 1.00 96.19 113 SER A O 1
ATOM 901 N N . GLU A 1 114 ? -1.095 -10.730 13.892 1.00 95.94 114 GLU A N 1
ATOM 902 C CA . GLU A 1 114 ? 0.114 -11.297 13.282 1.00 95.94 114 GLU A CA 1
ATOM 903 C C . GLU A 1 114 ? -0.140 -12.711 12.756 1.00 95.94 114 GLU A C 1
ATOM 905 O O . GLU A 1 114 ? 0.304 -13.048 11.663 1.00 95.94 114 GLU A O 1
ATOM 910 N N . ALA A 1 115 ? -0.987 -13.471 13.458 1.00 96.19 115 ALA A N 1
ATOM 911 C CA . ALA A 1 115 ? -1.414 -14.817 13.090 1.00 96.19 115 ALA A CA 1
ATOM 912 C C . ALA A 1 115 ? -2.071 -14.921 11.700 1.00 96.19 115 ALA A C 1
ATOM 914 O O . ALA A 1 115 ? -2.200 -16.024 11.171 1.00 96.19 115 ALA A O 1
ATOM 915 N N . CYS A 1 116 ? -2.529 -13.797 11.139 1.00 96.94 116 CYS A N 1
ATOM 916 C CA . CYS A 1 116 ? -3.206 -13.698 9.848 1.00 96.94 116 CYS A CA 1
ATOM 917 C C . CYS A 1 116 ? -2.433 -12.868 8.813 1.00 96.94 116 CYS A C 1
ATOM 919 O O . CYS A 1 116 ? -2.898 -12.740 7.682 1.00 96.94 116 CYS A O 1
ATOM 921 N N . GLY A 1 117 ? -1.298 -12.263 9.168 1.00 96.81 117 GLY A N 1
ATOM 922 C CA . GLY A 1 117 ? -0.556 -11.393 8.259 1.00 96.81 117 GLY A CA 1
ATOM 923 C C . GLY A 1 117 ? 0.485 -12.161 7.454 1.00 96.81 117 GLY A C 1
ATOM 924 O O . GLY A 1 117 ? 1.343 -12.823 8.032 1.00 96.81 117 GLY A O 1
ATOM 925 N N . ARG A 1 118 ? 0.479 -12.029 6.123 1.00 95.81 118 ARG A N 1
ATOM 926 C CA . ARG A 1 118 ? 1.480 -12.667 5.246 1.00 95.81 118 ARG A CA 1
ATOM 927 C C . ARG A 1 118 ? 2.916 -12.305 5.611 1.00 95.81 118 ARG A C 1
ATOM 929 O O . ARG A 1 118 ? 3.782 -13.167 5.548 1.00 95.81 118 ARG A O 1
ATOM 936 N N . PHE A 1 119 ? 3.156 -11.071 6.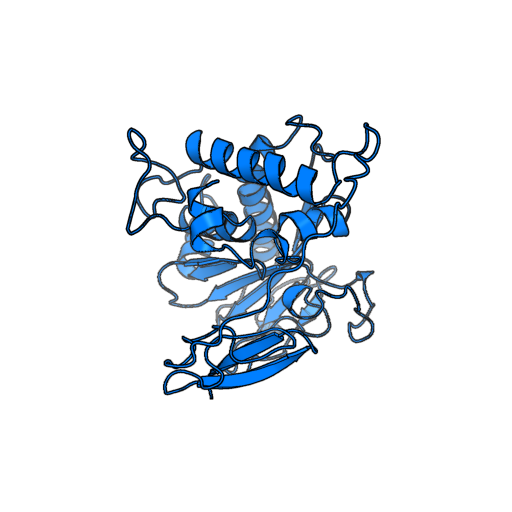056 1.00 94.75 119 PHE A N 1
ATOM 937 C CA . PHE A 1 119 ? 4.472 -10.643 6.540 1.00 94.75 119 PHE A CA 1
ATOM 938 C C . PHE A 1 119 ? 5.059 -11.588 7.606 1.00 94.75 119 PHE A C 1
ATOM 940 O O . PHE A 1 119 ? 6.257 -11.861 7.582 1.00 94.75 119 PHE A O 1
ATOM 947 N N . PHE A 1 120 ? 4.207 -12.133 8.481 1.00 94.00 120 PHE A N 1
ATOM 948 C CA . PHE A 1 120 ? 4.578 -13.062 9.554 1.00 94.00 120 PHE A CA 1
ATOM 949 C C . PHE A 1 120 ? 4.524 -14.539 9.125 1.00 94.00 120 PHE A C 1
ATOM 951 O O . PHE A 1 120 ? 5.127 -15.391 9.770 1.00 94.00 120 PHE A O 1
ATOM 958 N N . HIS A 1 121 ? 3.832 -14.835 8.022 1.00 93.81 121 HIS A N 1
ATOM 959 C CA . HIS A 1 121 ? 3.551 -16.179 7.511 1.00 93.81 121 HIS A CA 1
ATOM 960 C C . HIS A 1 121 ? 3.986 -16.320 6.045 1.00 93.81 121 HIS A C 1
ATOM 962 O O . HIS A 1 121 ? 3.201 -16.673 5.162 1.00 93.81 121 HIS A O 1
ATOM 968 N N . GLN A 1 122 ? 5.258 -16.022 5.767 1.00 89.88 122 GLN A N 1
ATOM 969 C CA . GLN A 1 122 ? 5.828 -16.098 4.412 1.00 89.88 122 GLN A CA 1
ATOM 970 C C . GLN A 1 122 ? 5.960 -17.543 3.896 1.00 89.88 122 GLN A C 1
ATOM 972 O O . GLN A 1 122 ? 6.154 -17.765 2.702 1.00 89.88 122 GLN A O 1
ATOM 977 N N . ASP A 1 123 ? 5.821 -18.524 4.788 1.00 89.69 123 ASP A N 1
ATOM 978 C CA . ASP A 1 123 ? 5.696 -19.950 4.481 1.00 89.69 123 ASP A CA 1
ATOM 979 C C . ASP A 1 123 ? 4.291 -20.341 3.977 1.00 89.69 123 ASP A C 1
ATOM 981 O O . ASP A 1 123 ? 4.079 -21.477 3.551 1.00 89.69 123 ASP A O 1
ATOM 985 N N . GLY A 1 124 ? 3.328 -19.410 4.013 1.00 89.75 124 GLY A N 1
ATOM 986 C CA . GLY A 1 124 ? 1.931 -19.639 3.645 1.00 89.75 124 GLY A CA 1
ATOM 987 C C . GLY A 1 124 ? 1.125 -20.414 4.693 1.00 89.75 124 GLY A C 1
ATOM 988 O O . GLY A 1 124 ? 0.007 -20.852 4.406 1.00 89.75 124 GLY A O 1
ATOM 989 N N . ASN A 1 125 ? 1.663 -20.613 5.898 1.00 93.50 125 ASN A N 1
ATOM 990 C CA . ASN A 1 125 ? 1.009 -21.379 6.952 1.00 93.50 125 ASN A CA 1
ATOM 991 C C . ASN A 1 125 ? 0.150 -20.482 7.851 1.00 93.50 125 ASN A C 1
ATOM 993 O O . ASN A 1 125 ? 0.623 -19.928 8.837 1.00 93.50 125 ASN A O 1
ATOM 997 N N . TYR A 1 126 ? -1.148 -20.423 7.561 1.00 95.50 126 TYR A N 1
ATOM 998 C CA . TYR A 1 126 ? -2.122 -19.636 8.326 1.00 95.50 126 TYR A CA 1
ATOM 999 C C . TYR A 1 126 ? -2.920 -20.455 9.349 1.00 95.50 126 TYR A C 1
ATOM 1001 O O . TYR A 1 126 ? -4.044 -20.086 9.687 1.00 95.50 126 TYR A O 1
ATOM 1009 N N . ASN A 1 127 ? -2.390 -21.575 9.853 1.00 95.50 127 ASN A N 1
ATOM 1010 C CA . ASN A 1 127 ? -3.119 -22.426 10.808 1.00 95.50 127 ASN A CA 1
ATOM 1011 C C . ASN A 1 127 ? -3.451 -21.715 12.132 1.00 95.50 127 ASN A C 1
ATOM 1013 O O . ASN A 1 127 ? -4.405 -22.090 12.811 1.00 95.50 127 ASN A O 1
ATOM 1017 N N . SER A 1 128 ? -2.683 -20.684 12.492 1.00 94.06 128 SER A N 1
ATOM 1018 C CA . SER A 1 128 ? -2.950 -19.813 13.641 1.00 94.06 128 SER A CA 1
ATOM 1019 C C . SER A 1 128 ? -3.979 -18.716 13.357 1.00 94.06 128 SER A C 1
ATOM 1021 O O . SER A 1 128 ? -4.487 -18.121 14.305 1.00 94.06 128 SER A O 1
ATOM 1023 N N . CYS A 1 129 ? -4.299 -18.432 12.090 1.00 95.75 129 CYS A N 1
ATOM 1024 C CA . CYS A 1 129 ? -5.259 -17.393 11.731 1.00 95.75 129 CYS A CA 1
ATOM 1025 C C . CYS A 1 129 ? -6.695 -17.872 11.988 1.00 95.75 129 CYS A C 1
ATOM 1027 O O . CYS A 1 129 ? -7.102 -18.908 11.450 1.00 95.75 129 CYS A O 1
ATOM 1029 N N . PRO A 1 130 ? -7.527 -17.121 12.731 1.00 92.19 130 PRO A N 1
ATOM 1030 C CA . PRO A 1 130 ? -8.955 -17.402 12.801 1.00 92.19 130 PRO A CA 1
ATOM 1031 C C . PRO A 1 130 ? -9.622 -17.344 11.414 1.00 92.19 130 PRO A C 1
ATOM 1033 O O . PRO A 1 130 ? -9.704 -16.293 10.780 1.00 92.19 130 PRO A O 1
ATOM 1036 N N . GLY A 1 131 ? -10.128 -18.490 10.950 1.00 88.62 131 GLY A N 1
ATOM 1037 C CA . GLY A 1 131 ? -10.660 -18.664 9.589 1.00 88.62 131 GLY A CA 1
ATOM 1038 C C . GLY A 1 131 ? -9.612 -19.065 8.543 1.00 88.62 131 GLY A C 1
ATOM 1039 O O . GLY A 1 131 ? -9.931 -19.180 7.360 1.00 88.62 131 GLY A O 1
ATOM 1040 N N . GLY A 1 132 ? -8.382 -19.336 8.982 1.00 92.56 132 GLY A N 1
ATOM 1041 C CA . GLY A 1 132 ? -7.298 -19.883 8.177 1.00 92.56 132 GLY A CA 1
ATOM 1042 C C . GLY A 1 132 ? -6.883 -18.976 7.024 1.00 92.56 132 GLY A C 1
ATOM 1043 O O . GLY A 1 132 ? -7.084 -17.762 7.041 1.00 92.56 132 GLY A O 1
ATOM 1044 N N . ALA A 1 133 ? -6.340 -19.592 5.975 1.00 91.50 133 ALA A N 1
ATOM 1045 C CA . ALA A 1 133 ? -5.864 -18.885 4.790 1.00 91.50 133 ALA A CA 1
ATOM 1046 C C . ALA A 1 133 ? -6.958 -18.071 4.071 1.00 91.50 133 ALA A C 1
ATOM 1048 O O . ALA A 1 133 ? -6.634 -17.152 3.336 1.00 91.50 133 ALA A O 1
ATOM 1049 N N . ALA A 1 134 ? -8.251 -18.342 4.264 1.00 90.44 134 ALA A N 1
ATOM 1050 C CA . ALA A 1 134 ? -9.302 -17.529 3.644 1.00 90.44 134 ALA A CA 1
ATOM 1051 C C . ALA A 1 134 ? -9.429 -16.126 4.271 1.00 90.44 134 ALA A C 1
ATOM 1053 O O . ALA A 1 134 ? -9.884 -15.200 3.604 1.00 90.44 134 ALA A O 1
ATOM 1054 N N . ASN A 1 135 ? -9.001 -15.971 5.528 1.00 90.81 135 ASN A N 1
ATOM 1055 C CA . ASN A 1 135 ? -9.158 -14.748 6.317 1.00 90.81 135 ASN A CA 1
ATOM 1056 C C . ASN A 1 135 ? -7.850 -13.959 6.501 1.00 90.81 135 ASN A C 1
ATOM 1058 O O . ASN A 1 135 ? -7.832 -12.960 7.223 1.00 90.81 135 ASN A O 1
ATOM 1062 N N . HIS A 1 136 ? -6.758 -14.402 5.875 1.00 95.75 136 HIS A N 1
ATOM 1063 C CA . HIS A 1 136 ? -5.473 -13.717 5.963 1.00 95.75 136 HIS A CA 1
ATOM 1064 C C . HIS A 1 136 ? -5.489 -12.356 5.243 1.00 95.75 136 HIS A C 1
ATOM 1066 O O . HIS A 1 136 ? -6.342 -12.079 4.392 1.00 95.75 136 HIS A O 1
ATOM 1072 N N . TYR A 1 137 ? -4.511 -11.514 5.571 1.00 98.00 137 TYR A N 1
ATOM 1073 C CA . TYR A 1 137 ? -4.211 -10.291 4.833 1.00 98.00 137 TYR A CA 1
ATOM 1074 C C . TYR A 1 137 ? -2.760 -10.306 4.338 1.00 98.00 137 TYR A C 1
ATOM 1076 O O . TYR A 1 137 ? -1.857 -10.816 5.005 1.00 98.00 137 TYR A O 1
ATOM 1084 N N . ASP A 1 138 ? -2.541 -9.731 3.163 1.00 98.19 138 ASP A N 1
ATOM 1085 C CA . ASP A 1 138 ? -1.246 -9.656 2.489 1.00 98.19 138 ASP A CA 1
ATOM 1086 C C . ASP A 1 138 ? -0.430 -8.461 2.972 1.00 98.19 138 ASP A C 1
ATOM 1088 O O . ASP A 1 138 ? 0.778 -8.561 3.175 1.00 98.19 138 ASP A O 1
ATOM 1092 N N . GLN A 1 139 ? -1.110 -7.333 3.177 1.00 98.50 139 GLN A N 1
ATOM 1093 C CA . GLN A 1 139 ? -0.483 -6.051 3.470 1.00 98.50 139 GLN A CA 1
ATOM 1094 C C . GLN A 1 139 ? -1.240 -5.279 4.539 1.00 98.50 139 GLN A C 1
ATOM 1096 O O . GLN A 1 139 ? -2.422 -5.513 4.804 1.00 98.50 139 GLN A O 1
ATOM 1101 N N . SER A 1 140 ? -0.574 -4.291 5.118 1.00 98.31 140 SER A N 1
ATOM 1102 C CA . SER A 1 140 ? -1.159 -3.395 6.090 1.00 98.31 140 SER A CA 1
ATOM 1103 C C . SER A 1 140 ? -0.985 -1.933 5.697 1.00 98.31 140 SER A C 1
ATOM 1105 O O . SER A 1 140 ? 0.099 -1.510 5.313 1.00 98.31 140 SER A O 1
ATOM 1107 N N . LEU A 1 141 ? -2.069 -1.162 5.818 1.00 98.81 141 LEU A N 1
ATOM 1108 C CA . LEU A 1 141 ? -2.053 0.290 5.647 1.00 98.81 141 LEU A CA 1
ATOM 1109 C C . LEU A 1 141 ? -2.140 0.958 7.014 1.00 98.81 141 LEU A C 1
ATOM 1111 O O . LEU A 1 141 ? -3.182 0.902 7.666 1.00 98.81 141 LEU A O 1
ATOM 1115 N N . TRP A 1 142 ? -1.061 1.589 7.449 1.00 98.62 142 TRP A N 1
ATOM 1116 C CA . TRP A 1 142 ? -0.976 2.227 8.750 1.00 98.62 142 TRP A CA 1
ATOM 1117 C C . TRP A 1 142 ? -1.281 3.706 8.568 1.00 98.62 142 TRP A C 1
ATOM 1119 O O . TRP A 1 142 ? -0.564 4.428 7.873 1.00 98.62 142 TRP A O 1
ATOM 1129 N N . LEU A 1 143 ? -2.376 4.143 9.178 1.00 98.69 143 LEU A N 1
ATOM 1130 C CA . LEU A 1 143 ? -2.807 5.532 9.181 1.00 98.69 143 LEU A CA 1
ATOM 1131 C C . LEU A 1 143 ? -2.527 6.099 10.569 1.00 98.69 143 LEU A C 1
ATOM 1133 O O . LEU A 1 143 ? -3.302 5.883 11.505 1.00 98.69 143 LEU A O 1
ATOM 1137 N N . THR A 1 144 ? -1.399 6.798 10.687 1.00 98.38 144 THR A N 1
ATOM 1138 C CA . THR A 1 144 ? -0.820 7.216 11.969 1.00 98.38 144 THR A CA 1
ATOM 1139 C C . THR A 1 144 ? -1.000 8.707 12.214 1.00 98.38 144 THR A C 1
ATOM 1141 O O . THR A 1 144 ? -0.608 9.522 11.378 1.00 98.38 144 THR A O 1
ATOM 1144 N N . ASP A 1 145 ? -1.559 9.067 13.373 1.00 98.12 145 ASP A N 1
ATOM 1145 C CA . ASP A 1 145 ? -1.667 10.466 13.812 1.00 98.12 145 ASP A CA 1
ATOM 1146 C C . ASP A 1 145 ? -0.284 11.126 13.896 1.00 98.12 145 ASP A C 1
ATOM 1148 O O . ASP A 1 145 ? 0.623 10.610 14.551 1.00 98.12 145 ASP A O 1
ATOM 1152 N N . GLY A 1 146 ? -0.127 12.286 13.253 1.00 95.88 146 GLY A N 1
ATOM 1153 C CA . GLY A 1 146 ? 1.084 13.106 13.364 1.00 95.88 146 GLY A CA 1
ATOM 1154 C C . GLY A 1 146 ? 2.342 12.509 12.721 1.00 95.88 146 GLY A C 1
ATOM 1155 O O . GLY A 1 146 ? 3.425 13.072 12.879 1.00 95.88 146 GLY A O 1
ATOM 1156 N N . PHE A 1 147 ? 2.226 11.397 11.989 1.00 95.31 147 PHE A N 1
ATOM 1157 C CA . PHE A 1 147 ? 3.351 10.828 11.252 1.00 95.31 147 PHE A CA 1
ATOM 1158 C C . PHE A 1 147 ? 3.680 11.693 10.029 1.00 95.31 147 PHE A C 1
ATOM 1160 O O . PHE A 1 147 ? 2.840 11.902 9.152 1.00 95.31 147 PHE A O 1
ATOM 1167 N N . GLY A 1 148 ? 4.906 12.215 9.989 1.00 92.56 148 GLY A N 1
ATOM 1168 C CA . GLY A 1 148 ? 5.431 12.969 8.856 1.00 92.56 148 GLY A CA 1
ATOM 1169 C C . GLY A 1 148 ? 6.116 12.046 7.851 1.00 92.56 148 GLY A C 1
ATOM 1170 O O . GLY A 1 148 ? 6.961 11.246 8.239 1.00 92.56 148 GLY A O 1
ATOM 1171 N N . GLY A 1 149 ? 5.781 12.191 6.567 1.00 90.94 149 GLY A N 1
ATOM 1172 C CA . GLY A 1 149 ? 6.342 11.375 5.488 1.00 90.94 149 GLY A CA 1
ATOM 1173 C C . GLY A 1 149 ? 5.599 10.055 5.272 1.00 90.94 149 GLY A C 1
ATOM 1174 O O . GLY A 1 149 ? 4.404 9.940 5.572 1.00 90.94 149 GLY A O 1
ATOM 1175 N N . GLY A 1 150 ? 6.314 9.084 4.711 1.00 94.25 150 GLY A N 1
ATOM 1176 C CA . GLY A 1 150 ? 5.834 7.743 4.413 1.00 94.25 150 GLY A CA 1
ATOM 1177 C C . GLY A 1 150 ? 6.893 6.691 4.739 1.00 94.25 150 GLY A C 1
ATOM 1178 O O . GLY A 1 150 ? 8.061 7.012 4.953 1.00 94.25 150 GLY A O 1
ATOM 1179 N N . ALA A 1 151 ? 6.448 5.447 4.870 1.00 94.25 151 ALA A N 1
ATOM 1180 C CA . ALA A 1 151 ? 7.311 4.275 4.848 1.00 94.25 151 ALA A CA 1
ATOM 1181 C C . ALA A 1 151 ? 6.578 3.127 4.151 1.00 94.25 151 ALA A C 1
ATOM 1183 O O . ALA A 1 151 ? 5.380 2.931 4.376 1.00 94.25 151 ALA A O 1
ATOM 1184 N N . GLY A 1 152 ? 7.294 2.353 3.347 1.00 94.50 152 GLY A N 1
ATOM 1185 C CA . GLY A 1 152 ? 6.720 1.315 2.507 1.00 94.50 152 GLY A CA 1
ATOM 1186 C C . GLY A 1 152 ? 7.613 0.090 2.424 1.00 94.50 152 GLY A C 1
ATOM 1187 O O . GLY A 1 152 ? 8.824 0.153 2.623 1.00 94.50 152 GLY A O 1
ATOM 1188 N N . GLY A 1 153 ? 7.000 -1.051 2.142 1.00 94.50 153 GLY A N 1
ATOM 1189 C CA . GLY A 1 153 ? 7.707 -2.309 1.970 1.00 94.50 153 GLY A CA 1
ATOM 1190 C C . GLY A 1 153 ? 6.765 -3.446 1.612 1.00 94.50 153 GLY A C 1
ATOM 1191 O O . GLY A 1 153 ? 5.607 -3.241 1.239 1.00 94.50 153 GLY A O 1
ATOM 1192 N N . ASP A 1 154 ? 7.258 -4.670 1.740 1.00 93.00 154 ASP A N 1
ATOM 1193 C CA . ASP A 1 154 ? 6.479 -5.890 1.534 1.00 93.00 154 ASP A CA 1
ATOM 1194 C C . ASP A 1 154 ? 5.276 -6.002 2.481 1.00 93.00 154 ASP A C 1
ATOM 1196 O O . ASP A 1 154 ? 4.218 -6.488 2.090 1.00 93.00 154 ASP A O 1
ATOM 1200 N N . TRP A 1 155 ? 5.406 -5.506 3.711 1.00 95.69 155 TRP A N 1
ATOM 1201 C CA . TRP A 1 155 ? 4.337 -5.483 4.709 1.00 95.69 155 TRP A CA 1
ATOM 1202 C C . TRP A 1 155 ? 3.216 -4.479 4.402 1.00 95.69 155 TRP A C 1
ATOM 1204 O O . TRP A 1 155 ? 2.170 -4.549 5.049 1.00 95.69 155 TRP A O 1
ATOM 1214 N N . GLY A 1 156 ? 3.400 -3.558 3.451 1.00 97.62 156 GLY A N 1
ATOM 1215 C CA . GLY A 1 156 ? 2.434 -2.519 3.090 1.00 97.62 156 GLY A CA 1
ATOM 1216 C C . GLY A 1 156 ? 2.997 -1.104 3.217 1.00 97.62 156 GLY A C 1
ATOM 1217 O O . GLY A 1 156 ? 4.130 -0.853 2.809 1.00 97.62 156 GLY A O 1
ATOM 1218 N N . GLN A 1 157 ? 2.183 -0.167 3.712 1.00 98.50 157 GLN A N 1
ATOM 1219 C CA . GLN A 1 157 ? 2.524 1.259 3.777 1.00 98.50 157 GLN A CA 1
ATOM 1220 C C . GLN A 1 157 ? 2.128 1.878 5.116 1.00 98.50 157 GLN A C 1
ATOM 1222 O O . GLN A 1 157 ? 1.090 1.543 5.688 1.00 98.50 157 GLN A O 1
ATOM 1227 N N . ARG A 1 158 ? 2.904 2.858 5.575 1.00 98.31 158 ARG A N 1
ATOM 1228 C CA . ARG A 1 158 ? 2.582 3.760 6.681 1.00 98.31 158 ARG A CA 1
ATOM 1229 C C . ARG A 1 158 ? 2.632 5.192 6.196 1.00 98.31 158 ARG A C 1
ATOM 1231 O O . ARG A 1 158 ? 3.613 5.612 5.594 1.00 98.31 158 ARG A O 1
ATOM 1238 N N . ILE A 1 159 ? 1.584 5.942 6.502 1.00 97.94 159 ILE A N 1
ATOM 1239 C CA . ILE A 1 159 ? 1.439 7.343 6.114 1.00 97.94 159 ILE A CA 1
ATOM 1240 C C . ILE A 1 159 ? 0.737 8.132 7.218 1.00 97.94 159 ILE A C 1
ATOM 1242 O O . ILE A 1 159 ? -0.030 7.584 8.018 1.00 97.94 159 ILE A O 1
ATOM 1246 N N . GLY A 1 160 ? 0.973 9.444 7.242 1.00 98.38 160 GLY A N 1
ATOM 1247 C CA . GLY A 1 160 ? 0.252 10.354 8.128 1.00 98.38 160 GLY A CA 1
ATOM 1248 C C . GLY A 1 160 ? -1.251 10.291 7.874 1.00 98.38 160 GLY A C 1
ATOM 1249 O O . GLY A 1 160 ? -1.707 10.531 6.750 1.00 98.38 160 GLY A O 1
ATOM 1250 N N . ARG A 1 161 ? -2.039 9.992 8.911 1.00 98.31 161 ARG A N 1
ATOM 1251 C CA . ARG A 1 161 ? -3.499 9.879 8.784 1.00 98.31 161 ARG A CA 1
ATOM 1252 C C . ARG A 1 161 ? -4.102 11.193 8.308 1.00 98.31 161 ARG A C 1
ATOM 1254 O O . ARG A 1 161 ? -4.944 11.171 7.418 1.00 98.31 161 ARG A O 1
ATOM 1261 N N . GLU A 1 162 ? -3.696 12.326 8.878 1.00 98.31 162 GLU A N 1
ATOM 1262 C CA . GLU A 1 162 ? -4.228 13.644 8.516 1.00 98.31 162 GLU A CA 1
ATOM 1263 C C . GLU A 1 162 ? -3.993 13.947 7.034 1.00 98.31 162 GLU A C 1
ATOM 1265 O O . GLU A 1 162 ? -4.917 14.358 6.332 1.00 98.31 162 GLU A O 1
ATOM 1270 N N . TYR A 1 163 ? -2.776 13.674 6.556 1.00 98.38 163 TYR A N 1
ATOM 1271 C CA . TYR A 1 163 ? -2.404 13.815 5.151 1.00 98.38 163 TYR A CA 1
ATOM 1272 C C . TYR A 1 163 ? -3.275 12.928 4.255 1.00 98.38 163 TYR A C 1
ATOM 1274 O O . TYR A 1 163 ? -3.894 13.419 3.311 1.00 98.38 163 TYR A O 1
ATOM 1282 N N . PHE A 1 164 ? -3.371 11.635 4.573 1.00 98.50 164 PHE A N 1
ATOM 1283 C CA . PHE A 1 164 ? -4.127 10.685 3.763 1.00 98.50 164 PHE A CA 1
ATOM 1284 C C . PHE A 1 164 ? -5.622 11.015 3.725 1.00 98.50 164 PHE A C 1
ATOM 1286 O O . PHE A 1 164 ? -6.219 11.073 2.651 1.00 98.50 164 PHE A O 1
ATOM 1293 N N . MET A 1 165 ? -6.215 11.290 4.889 1.00 98.44 165 MET A N 1
ATOM 1294 C CA . MET A 1 165 ? -7.631 11.641 5.010 1.00 98.44 165 MET A CA 1
ATOM 1295 C C . MET A 1 165 ? -7.952 12.954 4.285 1.00 98.44 165 MET A C 1
ATOM 1297 O O . MET A 1 165 ? -8.998 13.058 3.645 1.00 98.44 165 MET A O 1
ATOM 1301 N N . GLY A 1 166 ? -7.046 13.937 4.331 1.00 98.31 166 GLY A N 1
ATOM 1302 C CA . GLY A 1 166 ? -7.166 15.182 3.567 1.00 98.31 166 GLY A CA 1
ATOM 1303 C C . GLY A 1 166 ? -7.029 14.989 2.052 1.00 98.31 166 GLY A C 1
ATOM 1304 O O . GLY A 1 166 ? -7.558 15.789 1.283 1.00 98.31 166 GLY A O 1
ATOM 1305 N N . ALA A 1 167 ? -6.375 13.911 1.617 1.00 97.75 167 ALA A N 1
ATOM 1306 C CA . ALA A 1 167 ? -6.122 13.595 0.215 1.00 97.75 167 ALA A CA 1
ATOM 1307 C C . ALA A 1 167 ? -7.111 12.582 -0.397 1.00 97.75 167 ALA A C 1
ATOM 1309 O O . ALA A 1 167 ? -6.938 12.201 -1.551 1.00 97.75 167 ALA A O 1
ATOM 1310 N N . LEU A 1 168 ? -8.176 12.170 0.308 1.00 97.31 168 LEU A N 1
ATOM 1311 C CA . LEU A 1 168 ? -9.137 11.164 -0.190 1.00 97.31 168 LEU A CA 1
ATOM 1312 C C . LEU A 1 168 ? -9.911 11.568 -1.459 1.00 97.31 168 LEU A C 1
ATOM 1314 O O . LEU A 1 168 ? -10.587 10.732 -2.055 1.00 97.31 168 LEU A O 1
ATOM 1318 N N . SER A 1 169 ? -9.866 12.843 -1.848 1.00 96.62 169 SER A N 1
ATOM 1319 C CA . SER A 1 169 ? -10.447 13.345 -3.105 1.00 96.62 169 SER A CA 1
ATOM 1320 C C . SER A 1 169 ? -9.396 13.646 -4.179 1.00 96.62 169 SER A C 1
ATOM 1322 O O . SER A 1 169 ? -9.743 13.985 -5.310 1.00 96.62 169 SER A O 1
ATOM 1324 N N . SER A 1 170 ? -8.112 13.517 -3.846 1.00 97.56 170 SER A N 1
ATOM 1325 C CA . SER A 1 170 ? -7.012 13.776 -4.764 1.00 97.56 170 SER A CA 1
ATOM 1326 C C . SER A 1 170 ? -6.880 12.641 -5.770 1.00 97.56 170 SER A C 1
ATOM 1328 O O . SER A 1 170 ? -6.912 11.467 -5.409 1.00 97.56 170 SER A O 1
ATOM 1330 N N . SER A 1 171 ? -6.642 12.985 -7.040 1.00 97.25 171 SER A N 1
ATOM 1331 C CA . SER A 1 171 ? -6.339 11.973 -8.060 1.00 97.25 171 SER A CA 1
ATOM 1332 C C . SER A 1 171 ? -5.083 11.184 -7.692 1.00 97.25 171 SER A C 1
ATOM 1334 O O . SER A 1 171 ? -5.079 9.964 -7.810 1.00 97.25 171 SER A O 1
ATOM 1336 N N . ASN A 1 172 ? -4.040 11.865 -7.214 1.00 98.00 172 ASN A N 1
ATOM 1337 C CA . ASN A 1 172 ? -2.773 11.262 -6.818 1.00 98.00 172 ASN A CA 1
ATOM 1338 C C . ASN A 1 172 ? -2.497 11.570 -5.345 1.00 98.00 172 ASN A C 1
ATOM 1340 O O . ASN A 1 172 ? -2.462 12.737 -4.949 1.00 98.00 172 ASN A O 1
ATOM 1344 N N . ILE A 1 173 ? -2.269 10.530 -4.548 1.00 98.12 173 ILE A N 1
ATOM 1345 C CA . ILE A 1 173 ? -1.798 10.654 -3.169 1.00 98.12 173 ILE A CA 1
ATOM 1346 C C . ILE A 1 173 ? -0.296 10.389 -3.193 1.00 98.12 173 ILE A C 1
ATOM 1348 O O . ILE A 1 173 ? 0.133 9.252 -3.037 1.00 98.12 173 ILE A O 1
ATOM 1352 N N . HIS A 1 174 ? 0.483 11.445 -3.450 1.00 96.94 174 HIS A N 1
ATOM 1353 C CA . HIS A 1 174 ? 1.930 11.392 -3.703 1.00 96.94 174 HIS A CA 1
ATOM 1354 C C . HIS A 1 174 ? 2.665 10.412 -2.785 1.00 96.94 174 HIS A C 1
ATOM 1356 O O . HIS A 1 174 ? 3.252 9.461 -3.290 1.00 96.94 174 HIS A O 1
ATOM 1362 N N . ILE A 1 175 ? 2.622 10.622 -1.463 1.00 97.25 175 ILE A N 1
ATOM 1363 C CA . ILE A 1 175 ? 3.403 9.806 -0.518 1.00 97.25 175 ILE A CA 1
ATOM 1364 C C . ILE A 1 175 ? 2.988 8.338 -0.630 1.00 97.25 175 ILE A C 1
ATOM 1366 O O . ILE A 1 175 ? 3.831 7.466 -0.761 1.00 97.25 175 ILE A O 1
ATOM 1370 N N . LEU A 1 176 ? 1.685 8.057 -0.686 1.00 98.44 176 LEU A N 1
ATOM 1371 C CA . LEU A 1 176 ? 1.202 6.687 -0.829 1.00 98.44 176 LEU A CA 1
ATOM 1372 C C . LEU A 1 176 ? 1.667 6.034 -2.142 1.00 98.44 176 LEU A C 1
ATOM 1374 O O . LEU A 1 176 ? 2.027 4.863 -2.134 1.00 98.44 176 LEU A O 1
ATOM 1378 N N . LEU A 1 177 ? 1.685 6.772 -3.257 1.00 98.62 177 LEU A N 1
ATOM 1379 C CA . LEU A 1 177 ? 2.180 6.247 -4.534 1.00 98.62 177 LEU A CA 1
ATOM 1380 C C . LEU A 1 177 ? 3.663 5.877 -4.464 1.00 98.62 177 LEU A C 1
ATOM 1382 O O . LEU A 1 177 ? 4.032 4.837 -5.005 1.00 98.62 177 LEU A O 1
ATOM 1386 N N . HIS A 1 178 ? 4.470 6.700 -3.792 1.00 98.44 178 HIS A N 1
ATOM 1387 C CA . HIS A 1 178 ? 5.880 6.424 -3.533 1.00 98.44 178 HIS A CA 1
ATOM 1388 C C . HIS A 1 178 ? 6.044 5.153 -2.683 1.00 98.44 178 HIS A C 1
ATOM 1390 O O . HIS A 1 178 ? 6.664 4.192 -3.133 1.00 98.44 178 HIS A O 1
ATOM 1396 N N . GLU A 1 179 ? 5.376 5.078 -1.524 1.00 98.31 179 GLU A N 1
ATOM 1397 C CA . GLU A 1 179 ? 5.501 3.925 -0.616 1.00 98.31 179 GLU A CA 1
ATOM 1398 C C . GLU A 1 179 ? 5.015 2.604 -1.234 1.00 98.31 179 GLU A C 1
ATOM 1400 O O . GLU A 1 179 ? 5.549 1.533 -0.943 1.00 98.31 179 GLU A O 1
ATOM 1405 N N . MET A 1 180 ? 4.011 2.657 -2.116 1.00 98.50 180 MET A N 1
ATOM 1406 C CA . MET A 1 180 ? 3.567 1.488 -2.882 1.00 98.50 180 MET A CA 1
ATOM 1407 C C . MET A 1 180 ? 4.658 0.954 -3.822 1.00 98.50 180 MET A C 1
ATOM 1409 O O . MET A 1 180 ? 4.680 -0.244 -4.096 1.00 98.50 180 MET A O 1
ATOM 1413 N N . GLY A 1 181 ? 5.565 1.804 -4.314 1.00 97.94 181 GLY A N 1
ATOM 1414 C CA . GLY A 1 181 ? 6.685 1.380 -5.155 1.00 97.94 181 GLY A CA 1
ATOM 1415 C C . GLY A 1 181 ? 7.629 0.424 -4.423 1.00 97.94 181 GLY A C 1
ATOM 1416 O O . GLY A 1 181 ? 8.002 -0.616 -4.976 1.00 97.94 181 GLY A O 1
ATOM 1417 N N . HIS A 1 182 ? 7.933 0.702 -3.152 1.00 96.12 182 HIS A N 1
ATOM 1418 C CA . HIS A 1 182 ? 8.779 -0.158 -2.316 1.00 96.12 182 HIS A CA 1
ATOM 1419 C C . HIS A 1 182 ? 8.191 -1.556 -2.114 1.00 96.12 182 HIS A C 1
ATOM 1421 O O . HIS A 1 182 ? 8.926 -2.545 -2.098 1.00 96.12 182 HIS A O 1
ATOM 1427 N N . THR A 1 183 ? 6.863 -1.682 -2.053 1.00 96.69 183 THR A N 1
ATOM 1428 C CA . THR A 1 183 ? 6.189 -2.989 -2.016 1.00 96.69 183 THR A CA 1
ATOM 1429 C C . THR A 1 183 ? 6.556 -3.869 -3.215 1.00 96.69 183 THR A C 1
ATOM 1431 O O . THR A 1 183 ? 6.611 -5.093 -3.090 1.00 96.69 183 THR A O 1
ATOM 1434 N N . PHE A 1 184 ? 6.876 -3.270 -4.364 1.00 96.06 184 PHE A N 1
ATOM 1435 C CA . PHE A 1 184 ? 7.305 -3.965 -5.582 1.00 96.06 184 PHE A CA 1
ATOM 1436 C C . PHE A 1 184 ? 8.823 -3.944 -5.806 1.00 96.06 184 PHE A C 1
ATOM 1438 O O . PHE A 1 184 ? 9.279 -4.280 -6.901 1.00 96.06 184 PHE A O 1
ATOM 1445 N N . GLY A 1 185 ? 9.599 -3.602 -4.775 1.00 91.56 185 GLY A N 1
ATOM 1446 C CA . GLY A 1 185 ? 11.061 -3.606 -4.812 1.00 91.56 185 GLY A CA 1
ATOM 1447 C C . GLY A 1 185 ? 11.676 -2.382 -5.489 1.00 91.56 185 GLY A C 1
ATOM 1448 O O . GLY A 1 185 ? 12.853 -2.410 -5.828 1.00 91.56 185 GLY A O 1
ATOM 1449 N N . LEU A 1 186 ? 10.909 -1.318 -5.738 1.00 93.38 186 LEU A N 1
ATOM 1450 C CA . LEU A 1 186 ? 11.500 -0.081 -6.245 1.00 93.38 186 LEU A CA 1
ATOM 1451 C C . LEU A 1 186 ? 12.263 0.618 -5.121 1.00 93.38 186 LEU A C 1
ATOM 1453 O O . LEU A 1 186 ? 11.711 0.807 -4.041 1.00 93.38 186 LEU A O 1
ATOM 1457 N N . ASP A 1 187 ? 13.508 0.999 -5.384 1.00 89.38 187 ASP A N 1
ATOM 1458 C CA . ASP A 1 187 ? 14.365 1.660 -4.402 1.00 89.38 187 ASP A CA 1
ATOM 1459 C C . ASP A 1 187 ? 14.092 3.160 -4.335 1.00 89.38 187 ASP A C 1
ATOM 1461 O O . ASP A 1 187 ? 13.599 3.772 -5.285 1.00 89.38 187 ASP A O 1
ATOM 1465 N N . ASP A 1 188 ? 14.476 3.746 -3.209 1.00 89.75 188 ASP A N 1
ATOM 1466 C CA . ASP A 1 188 ? 14.658 5.182 -3.088 1.00 89.75 188 ASP A CA 1
ATOM 1467 C C . ASP A 1 188 ? 15.886 5.668 -3.865 1.00 89.75 188 ASP A C 1
ATOM 1469 O O . ASP A 1 188 ? 16.921 4.999 -3.923 1.00 89.75 188 ASP A O 1
ATOM 1473 N N . PHE A 1 189 ? 15.809 6.892 -4.387 1.00 89.38 189 PHE A N 1
ATOM 1474 C CA . PHE A 1 189 ? 16.901 7.528 -5.126 1.00 89.38 189 PHE A CA 1
ATOM 1475 C C . PHE A 1 189 ? 17.420 8.766 -4.382 1.00 89.38 189 PHE A C 1
ATOM 1477 O O . PHE A 1 189 ? 17.105 9.895 -4.746 1.00 89.38 189 PHE A O 1
ATOM 1484 N N . TYR A 1 190 ? 18.226 8.564 -3.334 1.00 78.75 190 TYR A N 1
ATOM 1485 C CA . TYR A 1 190 ? 18.849 9.670 -2.581 1.00 78.75 190 TYR A CA 1
ATOM 1486 C C . TYR A 1 190 ? 20.261 10.008 -3.071 1.00 78.75 190 TYR A C 1
ATOM 1488 O O . TYR A 1 190 ? 20.583 11.172 -3.305 1.00 78.75 190 TYR A O 1
ATOM 1496 N N . ASP A 1 191 ? 21.094 8.983 -3.259 1.00 77.75 191 ASP A N 1
ATOM 1497 C CA . ASP A 1 191 ? 22.539 9.151 -3.476 1.00 77.75 191 ASP A CA 1
ATOM 1498 C C . ASP A 1 191 ? 22.946 9.079 -4.952 1.00 77.75 191 ASP A C 1
ATOM 1500 O O . ASP A 1 191 ? 24.090 9.355 -5.323 1.00 77.75 191 ASP A O 1
ATOM 1504 N N . TRP A 1 192 ? 22.013 8.687 -5.816 1.00 82.31 192 TRP A N 1
ATOM 1505 C CA . TRP A 1 192 ? 22.246 8.533 -7.241 1.00 82.31 192 TRP A CA 1
ATOM 1506 C C . TRP A 1 192 ? 20.947 8.703 -8.022 1.00 82.31 192 TRP A C 1
ATOM 1508 O O . TRP A 1 192 ? 19.882 8.290 -7.573 1.00 82.31 192 TRP A O 1
ATOM 1518 N N . THR A 1 193 ? 21.044 9.275 -9.221 1.00 83.88 193 THR A N 1
ATOM 1519 C CA . THR A 1 193 ? 19.939 9.339 -10.183 1.00 83.88 193 THR A CA 1
ATOM 1520 C C . THR A 1 193 ? 20.411 8.869 -11.563 1.00 83.88 193 THR A C 1
ATOM 1522 O O . THR A 1 193 ? 21.550 9.152 -11.957 1.00 83.88 193 THR A O 1
ATOM 1525 N N . PRO A 1 194 ? 19.566 8.149 -12.323 1.00 83.00 194 PRO A N 1
ATOM 1526 C CA . PRO A 1 194 ? 19.872 7.777 -13.699 1.00 83.00 194 PRO A CA 1
ATOM 1527 C C . PRO A 1 194 ? 20.130 9.008 -14.573 1.00 83.00 194 PRO A C 1
ATOM 1529 O O . PRO A 1 194 ? 19.393 9.993 -14.530 1.00 83.00 194 PRO A O 1
ATOM 1532 N N . SER A 1 195 ? 21.162 8.951 -15.417 1.00 86.75 195 SER A N 1
ATOM 1533 C CA . SER A 1 195 ? 21.491 10.062 -16.314 1.00 86.75 195 SER A CA 1
ATOM 1534 C C . SER A 1 195 ? 20.323 10.394 -17.247 1.00 86.75 195 SER A C 1
ATOM 1536 O O . SER A 1 195 ? 19.804 9.523 -17.939 1.00 86.75 195 SER A O 1
ATOM 1538 N N . GLY A 1 196 ? 19.939 11.671 -17.292 1.00 87.94 196 GLY A N 1
ATOM 1539 C CA . GLY A 1 196 ? 18.855 12.157 -18.151 1.00 87.94 196 GLY A CA 1
ATOM 1540 C C . GLY A 1 196 ? 17.445 11.994 -17.575 1.00 87.94 196 GLY A C 1
ATOM 1541 O O . GLY A 1 196 ? 16.490 12.367 -18.251 1.00 87.94 196 GLY A O 1
ATOM 1542 N N . VAL A 1 197 ? 17.300 11.493 -16.342 1.00 90.69 197 VAL A N 1
ATOM 1543 C CA . VAL A 1 197 ? 16.007 11.357 -15.660 1.00 90.69 197 VAL A CA 1
ATOM 1544 C C . VAL A 1 197 ? 16.047 12.112 -14.331 1.00 90.69 197 VAL A C 1
ATOM 1546 O O . VAL A 1 197 ? 16.856 11.804 -13.463 1.00 90.69 197 VAL A O 1
ATOM 1549 N N . SER A 1 198 ? 15.176 13.110 -14.167 1.00 91.12 198 SER A N 1
ATOM 1550 C CA . SER A 1 198 ? 15.191 14.011 -12.999 1.00 91.12 198 SER A CA 1
ATOM 1551 C C . SER A 1 198 ? 13.843 14.188 -12.296 1.00 91.12 198 SER A C 1
ATOM 1553 O O . SER A 1 198 ? 13.770 14.920 -11.312 1.00 91.12 198 SER A O 1
ATOM 1555 N N . SER A 1 199 ? 12.772 13.565 -12.794 1.00 94.62 199 SER A N 1
ATOM 1556 C CA . SER A 1 199 ? 11.428 13.675 -12.216 1.00 94.62 199 SER A CA 1
ATOM 1557 C C . SER A 1 199 ? 10.683 12.354 -12.355 1.00 94.62 199 SER A C 1
ATOM 1559 O O . SER A 1 199 ? 10.355 11.944 -13.468 1.00 94.62 199 SER A O 1
ATOM 1561 N N . PHE A 1 200 ? 10.477 11.675 -11.227 1.00 97.00 200 PHE A N 1
ATOM 1562 C CA . PHE A 1 200 ? 9.774 10.395 -11.112 1.00 97.00 200 PHE A CA 1
ATOM 1563 C C . PHE A 1 200 ? 9.427 10.123 -9.640 1.00 97.00 200 PHE A C 1
ATOM 1565 O O . PHE A 1 200 ? 10.074 10.669 -8.748 1.00 97.00 200 PHE A O 1
ATOM 1572 N N . ILE A 1 201 ? 8.384 9.337 -9.360 1.00 97.38 201 ILE A N 1
ATOM 1573 C CA . ILE A 1 201 ? 7.822 9.229 -8.005 1.00 97.38 201 ILE A CA 1
ATOM 1574 C C . ILE A 1 201 ? 8.828 8.653 -7.009 1.00 97.38 201 ILE A C 1
ATOM 1576 O O . ILE A 1 201 ? 8.866 9.124 -5.878 1.00 97.38 201 ILE A O 1
ATOM 1580 N N . MET A 1 202 ? 9.672 7.701 -7.428 1.00 96.06 202 MET A N 1
ATOM 1581 C CA . MET A 1 202 ? 10.675 7.072 -6.551 1.00 96.06 202 MET A CA 1
ATOM 1582 C C . MET A 1 202 ? 11.883 7.972 -6.239 1.00 96.06 202 MET A C 1
ATOM 1584 O O . MET A 1 202 ? 12.661 7.680 -5.336 1.00 96.06 202 MET A O 1
ATOM 1588 N N . LEU A 1 203 ? 12.034 9.097 -6.943 1.00 95.06 203 LEU A N 1
ATOM 1589 C CA . LEU A 1 203 ? 12.896 10.197 -6.515 1.00 95.06 203 LEU A CA 1
ATOM 1590 C C . LEU A 1 203 ? 12.035 11.153 -5.690 1.00 95.06 203 LEU A C 1
ATOM 1592 O O . LEU A 1 203 ? 11.379 12.049 -6.237 1.00 95.06 203 LEU A O 1
ATOM 1596 N N . ALA A 1 204 ? 12.005 10.912 -4.378 1.00 90.12 204 ALA A N 1
ATOM 1597 C CA . ALA A 1 204 ? 11.098 11.563 -3.439 1.00 90.12 204 ALA A CA 1
ATOM 1598 C C . ALA A 1 204 ? 11.040 13.090 -3.638 1.00 90.12 204 ALA A C 1
ATOM 1600 O O . ALA A 1 204 ? 12.056 13.787 -3.658 1.00 90.12 204 ALA A O 1
ATOM 1601 N N . GLY A 1 205 ? 9.827 13.623 -3.808 1.00 90.56 205 GLY A N 1
ATOM 1602 C CA . GLY A 1 205 ? 9.603 15.058 -4.005 1.00 90.56 205 GLY A CA 1
ATOM 1603 C C . GLY A 1 205 ? 9.781 15.573 -5.442 1.00 90.56 205 GLY A C 1
ATOM 1604 O O . GLY A 1 205 ? 9.342 16.687 -5.724 1.00 90.56 205 GLY A O 1
ATOM 1605 N N . SER A 1 206 ? 10.359 14.797 -6.367 1.00 94.31 206 SER A N 1
ATOM 1606 C CA . SER A 1 206 ? 10.605 15.255 -7.748 1.00 94.31 206 SER A CA 1
ATOM 1607 C C . SER A 1 206 ? 9.394 15.146 -8.682 1.00 94.31 206 SER A C 1
ATOM 1609 O O . SER A 1 206 ? 9.346 15.822 -9.713 1.00 94.31 206 SER A O 1
ATOM 1611 N N . ALA A 1 207 ? 8.407 14.317 -8.332 1.00 96.19 207 ALA A N 1
ATOM 1612 C CA . ALA A 1 207 ? 7.139 14.163 -9.038 1.00 96.19 207 ALA A CA 1
ATOM 1613 C C . ALA A 1 207 ? 5.991 13.979 -8.036 1.00 96.19 207 ALA A C 1
ATOM 1615 O O . ALA A 1 207 ? 6.199 13.515 -6.923 1.00 96.19 207 ALA A O 1
ATOM 1616 N N . SER A 1 208 ? 4.764 14.333 -8.422 1.00 96.31 208 SER A N 1
ATOM 1617 C CA . SER A 1 208 ? 3.555 14.146 -7.597 1.00 96.31 208 SER A CA 1
ATOM 1618 C C . SER A 1 208 ? 2.676 12.975 -8.050 1.00 96.31 208 SER A C 1
ATOM 1620 O O . SER A 1 208 ? 1.596 12.753 -7.499 1.00 96.31 208 SER A O 1
ATOM 1622 N N . GLN A 1 209 ? 3.122 12.243 -9.071 1.00 97.44 209 GLN A N 1
ATOM 1623 C CA . GLN A 1 209 ? 2.429 11.109 -9.673 1.00 97.44 209 GLN A CA 1
ATOM 1624 C C . GLN A 1 209 ? 3.429 10.131 -10.295 1.00 97.44 209 GLN A C 1
ATOM 1626 O O . GLN A 1 209 ? 4.557 10.517 -10.595 1.00 97.44 209 GLN A O 1
ATOM 1631 N N . ILE A 1 210 ? 2.987 8.893 -10.525 1.00 98.31 210 ILE A N 1
ATOM 1632 C CA . ILE A 1 210 ? 3.753 7.874 -11.257 1.00 98.31 210 ILE A CA 1
ATOM 1633 C C . ILE A 1 210 ? 4.016 8.375 -12.680 1.00 98.31 210 ILE A C 1
ATOM 1635 O O . ILE A 1 210 ? 3.088 8.790 -13.379 1.00 98.31 210 ILE A O 1
ATOM 1639 N N . THR A 1 211 ? 5.276 8.323 -13.096 1.00 98.06 211 THR A N 1
ATOM 1640 C CA . THR A 1 211 ? 5.750 8.736 -14.421 1.00 98.06 211 THR A CA 1
ATOM 1641 C C . THR A 1 211 ? 6.045 7.534 -15.318 1.00 98.06 211 THR A C 1
ATOM 1643 O O . THR A 1 211 ? 6.036 6.383 -14.875 1.00 98.06 211 THR A O 1
ATOM 1646 N N . ASP A 1 212 ? 6.371 7.799 -16.584 1.00 96.94 212 ASP A N 1
ATOM 1647 C CA . ASP A 1 212 ? 6.811 6.770 -17.530 1.00 96.94 212 ASP A CA 1
ATOM 1648 C C . ASP A 1 212 ? 8.052 6.017 -17.040 1.00 96.94 212 ASP A C 1
ATOM 1650 O O . ASP A 1 212 ? 8.168 4.808 -17.252 1.00 96.94 212 ASP A O 1
ATOM 1654 N N . PHE A 1 213 ? 8.964 6.711 -16.353 1.00 96.38 213 PHE A N 1
ATOM 1655 C CA . PHE A 1 213 ? 10.170 6.089 -15.821 1.00 96.38 213 PHE A CA 1
ATOM 1656 C C . PHE A 1 213 ? 9.851 5.126 -14.673 1.00 96.38 213 PHE A C 1
ATOM 1658 O O . PHE A 1 213 ? 10.363 4.008 -14.649 1.00 96.38 213 PHE A O 1
ATOM 1665 N N . ASP A 1 214 ? 8.940 5.506 -13.776 1.00 97.75 214 ASP A N 1
ATOM 1666 C CA . ASP A 1 214 ? 8.464 4.635 -12.697 1.00 97.75 214 ASP A CA 1
ATOM 1667 C C . ASP A 1 214 ? 7.782 3.378 -13.249 1.00 97.75 214 ASP A C 1
ATOM 1669 O O . ASP A 1 214 ? 8.087 2.253 -12.845 1.00 97.75 214 ASP A O 1
ATOM 1673 N N . GLY A 1 215 ? 6.896 3.562 -14.231 1.00 98.19 215 GLY A N 1
ATOM 1674 C CA . GLY A 1 215 ? 6.225 2.469 -14.925 1.00 98.19 215 GLY A CA 1
ATOM 1675 C C . GLY A 1 215 ? 7.198 1.532 -15.643 1.00 98.19 215 GLY A C 1
ATOM 1676 O O . GLY A 1 215 ? 7.034 0.309 -15.606 1.00 98.19 215 GLY A O 1
ATOM 1677 N N . TRP A 1 216 ? 8.243 2.087 -16.261 1.00 96.50 216 TRP A N 1
ATOM 1678 C CA . TRP A 1 216 ? 9.328 1.310 -16.856 1.00 96.50 216 TRP A CA 1
ATOM 1679 C C . TRP A 1 216 ? 10.108 0.511 -15.803 1.00 96.50 216 TRP A C 1
ATOM 1681 O O . TRP A 1 216 ? 10.340 -0.681 -16.013 1.00 96.50 216 TRP A O 1
ATOM 1691 N N . MET A 1 217 ? 10.453 1.109 -14.656 1.00 95.75 217 ME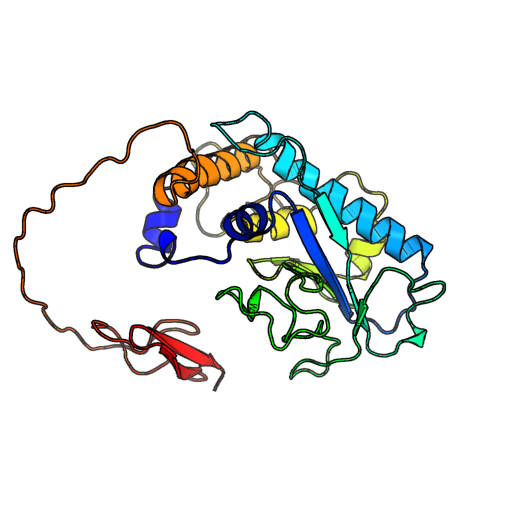T A N 1
ATOM 1692 C CA . MET A 1 217 ? 11.131 0.397 -13.564 1.00 95.75 217 MET A CA 1
ATOM 1693 C C . MET A 1 217 ? 10.283 -0.767 -13.042 1.00 95.75 217 MET A C 1
ATOM 1695 O O . MET A 1 217 ? 10.791 -1.883 -12.902 1.00 95.75 217 MET A O 1
ATOM 1699 N N . LEU A 1 218 ? 8.983 -0.538 -12.832 1.00 97.62 218 LEU A N 1
ATOM 1700 C CA . LEU A 1 218 ? 8.037 -1.567 -12.401 1.00 97.62 218 LEU A CA 1
ATOM 1701 C C . LEU A 1 218 ? 7.960 -2.724 -13.418 1.00 97.62 218 LEU A C 1
ATOM 1703 O O . LEU A 1 218 ? 8.025 -3.899 -13.051 1.00 97.62 218 LEU A O 1
ATOM 1707 N N . ARG A 1 219 ? 7.880 -2.404 -14.716 1.00 97.75 219 ARG A N 1
ATOM 1708 C CA . ARG A 1 219 ? 7.910 -3.394 -15.807 1.00 97.75 219 ARG A CA 1
ATOM 1709 C C . ARG A 1 219 ? 9.215 -4.178 -15.855 1.00 97.75 219 ARG A C 1
ATOM 1711 O O . ARG A 1 219 ? 9.190 -5.374 -16.139 1.00 97.75 219 ARG A O 1
ATOM 1718 N N . ASN A 1 220 ? 10.343 -3.524 -15.599 1.00 95.31 220 ASN A N 1
ATOM 1719 C CA . ASN A 1 220 ? 11.642 -4.181 -15.582 1.00 95.31 220 ASN A CA 1
ATOM 1720 C C . ASN A 1 220 ? 11.746 -5.175 -14.414 1.00 95.31 220 ASN A C 1
ATOM 1722 O O . ASN A 1 220 ? 12.225 -6.291 -14.600 1.00 95.31 220 ASN A O 1
ATOM 1726 N N . TRP A 1 221 ? 11.229 -4.812 -13.237 1.00 95.06 221 TRP A N 1
ATOM 1727 C CA . TRP A 1 221 ? 11.100 -5.733 -12.106 1.00 95.06 221 TRP A CA 1
ATOM 1728 C C . TRP A 1 221 ? 10.270 -6.968 -12.456 1.00 95.06 221 TRP A C 1
ATOM 1730 O O . TRP A 1 221 ? 10.726 -8.091 -12.232 1.00 95.06 221 TRP A O 1
ATOM 1740 N N . TRP A 1 222 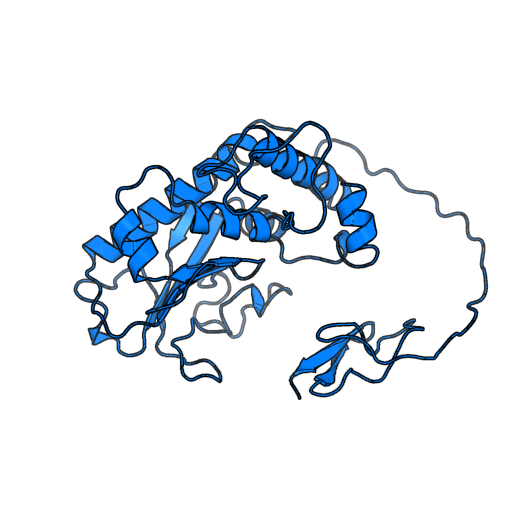? 9.096 -6.784 -13.072 1.00 95.69 222 TRP A N 1
ATOM 1741 C CA . TRP A 1 222 ? 8.300 -7.913 -13.560 1.00 95.69 222 TRP A CA 1
ATOM 1742 C C . TRP A 1 222 ? 9.083 -8.773 -14.557 1.00 95.69 222 TRP A C 1
ATOM 1744 O O . TRP A 1 222 ? 9.128 -9.994 -14.402 1.00 95.69 222 TRP A O 1
ATOM 1754 N N . TYR A 1 223 ? 9.706 -8.153 -15.563 1.00 94.94 223 TYR A N 1
ATOM 1755 C CA . TYR A 1 223 ? 10.446 -8.848 -16.618 1.00 94.94 223 TYR A CA 1
ATOM 1756 C C . TYR A 1 223 ? 11.497 -9.800 -16.031 1.00 94.94 223 TYR A C 1
ATOM 1758 O O . TYR A 1 223 ? 11.532 -10.984 -16.382 1.00 94.94 223 TYR A O 1
ATOM 1766 N N . GLU A 1 224 ? 12.312 -9.309 -15.104 1.00 93.00 224 GLU A N 1
ATOM 1767 C CA . GLU A 1 224 ? 13.416 -10.073 -14.530 1.00 93.00 224 GLU A CA 1
ATOM 1768 C C . GLU A 1 224 ? 12.932 -11.110 -13.511 1.00 93.00 224 GLU A C 1
ATOM 1770 O O . GLU A 1 224 ? 13.267 -12.298 -13.594 1.00 93.00 224 GLU A O 1
ATOM 1775 N N . LEU A 1 225 ? 12.082 -10.688 -12.569 1.00 92.62 225 LEU A N 1
ATOM 1776 C CA . LEU A 1 225 ? 11.643 -11.549 -11.476 1.00 92.62 225 LEU A CA 1
ATOM 1777 C C . LEU A 1 225 ? 10.764 -12.694 -11.981 1.00 92.62 225 LEU A C 1
ATOM 1779 O O . LEU A 1 225 ? 10.954 -13.835 -11.569 1.00 92.62 225 LEU A O 1
ATOM 1783 N N . SER A 1 226 ? 9.844 -12.438 -12.912 1.00 94.19 226 SER A N 1
ATOM 1784 C CA . SER A 1 226 ? 8.956 -13.481 -13.444 1.00 94.19 226 SER A CA 1
ATOM 1785 C C . SER A 1 226 ? 9.705 -14.570 -14.220 1.00 94.19 226 SER A C 1
ATOM 1787 O O . SER A 1 226 ? 9.297 -15.733 -14.180 1.00 94.19 226 SER A O 1
ATOM 1789 N N . ARG A 1 227 ? 10.825 -14.236 -14.881 1.00 91.88 227 ARG A N 1
ATOM 1790 C CA . ARG A 1 227 ? 11.732 -15.210 -15.516 1.00 91.88 227 ARG A CA 1
ATOM 1791 C C . ARG A 1 227 ? 12.490 -16.012 -14.471 1.00 91.88 227 ARG A C 1
ATOM 1793 O O . ARG A 1 227 ? 12.503 -17.235 -14.554 1.00 91.88 227 ARG A O 1
ATOM 1800 N N . ASN A 1 228 ? 13.054 -15.338 -13.469 1.00 90.94 228 ASN A N 1
ATOM 1801 C CA . ASN A 1 228 ? 13.733 -16.001 -12.357 1.00 90.94 228 ASN A CA 1
ATOM 1802 C C . ASN A 1 228 ? 12.802 -16.970 -11.602 1.00 90.94 228 ASN A C 1
ATOM 1804 O O . ASN A 1 228 ? 13.219 -18.055 -11.207 1.00 90.94 228 ASN A O 1
ATOM 1808 N N . ARG A 1 229 ? 11.538 -16.580 -11.416 1.00 91.31 229 ARG A N 1
ATOM 1809 C CA . ARG A 1 229 ? 10.516 -17.337 -10.682 1.00 91.31 229 ARG A CA 1
ATOM 1810 C C . ARG A 1 229 ? 9.771 -18.369 -11.532 1.00 91.31 229 ARG A C 1
ATOM 1812 O O . ARG A 1 229 ? 9.074 -19.207 -10.970 1.00 91.31 229 ARG A O 1
ATOM 1819 N N . GLY A 1 230 ? 9.888 -18.308 -12.859 1.00 92.62 230 GLY A N 1
ATOM 1820 C CA . GLY A 1 230 ? 9.168 -19.196 -13.777 1.00 92.62 230 GLY A CA 1
ATOM 1821 C C . GLY A 1 230 ? 7.663 -18.917 -13.896 1.00 92.62 230 GLY A C 1
ATOM 1822 O O . GLY A 1 230 ? 6.906 -19.811 -14.261 1.00 92.62 230 GLY A O 1
ATOM 1823 N N . TRP A 1 231 ? 7.204 -17.693 -13.614 1.00 93.12 231 TRP A N 1
ATOM 1824 C CA . TRP A 1 231 ? 5.775 -17.330 -13.636 1.00 93.12 231 TRP A CA 1
ATOM 1825 C C . TRP A 1 231 ? 5.191 -17.123 -15.043 1.00 93.12 231 TRP A C 1
ATOM 1827 O O . TRP A 1 231 ? 3.980 -17.000 -15.204 1.00 93.12 231 TRP A O 1
ATOM 1837 N N . ARG A 1 232 ? 6.035 -17.101 -16.079 1.00 83.31 232 ARG A N 1
ATOM 1838 C CA . ARG A 1 232 ? 5.645 -16.925 -17.487 1.00 83.31 232 ARG A CA 1
ATOM 1839 C C . ARG A 1 232 ? 5.439 -18.295 -18.139 1.00 83.31 232 ARG A C 1
ATOM 1841 O O . ARG A 1 232 ? 6.282 -18.753 -18.906 1.00 83.31 232 ARG A O 1
ATOM 1848 N N . SER A 1 233 ? 4.387 -19.026 -17.785 1.00 61.47 233 SER A N 1
ATOM 1849 C CA . SER A 1 233 ? 4.193 -20.380 -18.322 1.00 61.47 233 SER A CA 1
ATOM 1850 C C . SER A 1 233 ? 3.749 -20.350 -19.791 1.00 61.47 233 SER A C 1
ATOM 1852 O O . SER A 1 233 ? 2.594 -20.081 -20.102 1.00 61.47 233 SER A O 1
ATOM 1854 N N . GLY A 1 234 ? 4.704 -20.650 -20.679 1.00 50.50 234 GLY A N 1
ATOM 1855 C CA . GLY A 1 234 ? 4.528 -20.860 -22.122 1.00 50.50 234 GLY A CA 1
ATOM 1856 C C . GLY A 1 234 ? 5.796 -21.331 -22.860 1.00 50.50 234 GLY A C 1
ATOM 1857 O O . GLY A 1 234 ? 5.851 -21.254 -24.083 1.00 50.50 234 GLY A O 1
ATOM 1858 N N . GLY A 1 235 ? 6.833 -21.805 -22.158 1.00 35.88 235 GLY A N 1
ATOM 1859 C CA . GLY A 1 235 ? 8.075 -22.266 -22.780 1.00 35.88 235 GLY A CA 1
ATOM 1860 C C . GLY A 1 235 ? 8.873 -23.181 -21.857 1.00 35.88 235 GLY A C 1
ATOM 1861 O O . GLY A 1 235 ? 9.050 -22.886 -20.680 1.00 35.88 235 GLY A O 1
ATOM 1862 N N . THR A 1 236 ? 9.305 -24.307 -22.414 1.00 35.94 236 THR A N 1
ATOM 1863 C CA . THR A 1 236 ? 10.185 -25.340 -21.854 1.00 35.94 236 THR A CA 1
ATOM 1864 C C . THR A 1 236 ? 11.266 -24.807 -20.914 1.00 35.94 236 THR A C 1
ATOM 1866 O O . THR A 1 236 ? 11.988 -23.866 -21.233 1.00 35.94 236 THR A O 1
ATOM 1869 N N . THR A 1 237 ? 11.412 -25.490 -19.781 1.00 36.72 237 THR A N 1
ATOM 1870 C CA . THR A 1 237 ? 12.541 -25.415 -18.853 1.00 36.72 237 THR A CA 1
ATOM 1871 C C . THR A 1 237 ? 13.879 -25.396 -19.607 1.00 36.72 237 THR A C 1
ATOM 1873 O O . THR A 1 237 ? 14.147 -26.336 -20.358 1.00 36.72 237 THR A O 1
ATOM 1876 N N . PRO A 1 238 ? 14.774 -24.414 -19.399 1.00 40.75 238 PRO A N 1
ATOM 1877 C CA . PRO A 1 238 ? 16.183 -24.626 -19.669 1.00 40.75 238 PRO A CA 1
ATOM 1878 C C . PRO A 1 238 ? 16.727 -25.485 -18.528 1.00 40.75 238 PRO A C 1
ATOM 1880 O O . PRO A 1 238 ? 16.867 -25.033 -17.393 1.00 40.75 238 PRO A O 1
ATOM 1883 N N . THR A 1 239 ? 16.998 -26.753 -18.817 1.00 31.94 239 THR A N 1
ATOM 1884 C CA . THR A 1 239 ? 17.874 -27.579 -17.989 1.00 31.94 239 THR A CA 1
ATOM 1885 C C . THR A 1 239 ? 19.272 -26.972 -18.062 1.00 31.94 239 THR A C 1
ATOM 1887 O O . THR A 1 239 ? 19.979 -27.143 -19.053 1.00 31.94 239 THR A O 1
ATOM 1890 N N . THR A 1 240 ? 19.670 -26.220 -17.039 1.00 33.03 240 THR A N 1
ATOM 1891 C CA . THR A 1 240 ? 21.047 -25.744 -16.908 1.00 33.03 240 THR A CA 1
ATOM 1892 C C . THR A 1 240 ? 21.912 -26.916 -16.456 1.00 33.03 240 THR A C 1
ATOM 18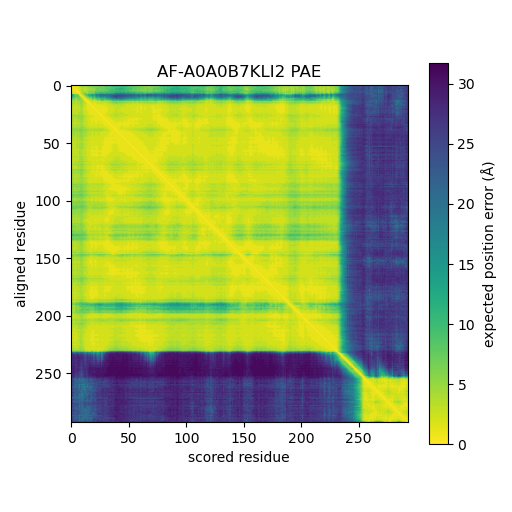94 O O . THR A 1 240 ? 21.842 -27.356 -15.310 1.00 33.03 240 THR A O 1
ATOM 1897 N N . THR A 1 241 ? 22.710 -27.453 -17.373 1.00 29.38 241 THR A N 1
ATOM 1898 C CA . THR A 1 241 ? 23.736 -28.459 -17.091 1.00 29.38 241 THR A CA 1
ATOM 1899 C C . THR A 1 241 ? 24.801 -27.843 -16.183 1.00 29.38 241 THR A C 1
ATOM 1901 O O . THR A 1 241 ? 25.599 -27.016 -16.618 1.00 29.38 241 THR A O 1
ATOM 1904 N N . THR A 1 242 ? 24.821 -28.223 -14.907 1.00 30.56 242 THR A N 1
ATOM 1905 C CA . THR A 1 242 ? 25.894 -27.873 -13.968 1.00 30.56 242 THR A CA 1
ATOM 1906 C C . THR A 1 242 ? 27.142 -28.704 -14.258 1.00 30.56 242 THR A C 1
ATOM 1908 O O . THR A 1 242 ? 27.195 -29.886 -13.924 1.00 30.56 242 THR A O 1
ATOM 1911 N N . THR A 1 243 ? 28.169 -28.085 -14.839 1.00 28.41 243 THR A N 1
ATOM 1912 C CA . THR A 1 243 ? 29.555 -28.565 -14.748 1.00 28.41 243 THR A CA 1
ATOM 1913 C C . THR A 1 243 ? 30.163 -28.110 -13.427 1.00 28.41 243 THR A C 1
ATOM 1915 O O . THR A 1 243 ? 30.285 -26.918 -13.155 1.00 28.41 243 THR A O 1
ATOM 1918 N N . SER A 1 244 ? 30.529 -29.086 -12.600 1.00 36.50 244 SER A N 1
ATOM 1919 C CA . SER A 1 244 ? 31.208 -28.928 -11.318 1.00 36.50 244 SER A CA 1
ATOM 1920 C C . SER A 1 244 ? 32.626 -28.385 -11.502 1.00 36.50 244 SER A C 1
ATOM 1922 O O . SER A 1 244 ? 33.401 -28.923 -12.291 1.00 36.50 244 SER A O 1
ATOM 1924 N N . SER A 1 245 ? 33.010 -27.373 -10.729 1.00 30.33 245 SER A N 1
ATOM 1925 C CA . SER A 1 245 ? 34.414 -27.049 -10.448 1.00 30.33 245 SER A CA 1
ATOM 1926 C C . SER A 1 245 ? 34.488 -26.373 -9.083 1.00 30.33 245 SER A C 1
ATOM 1928 O O . SER A 1 245 ? 33.947 -25.291 -8.882 1.00 30.33 245 SER A O 1
ATOM 1930 N N . ALA A 1 246 ? 35.094 -27.076 -8.131 1.00 36.88 246 ALA A N 1
ATOM 1931 C CA . ALA A 1 246 ? 35.258 -26.651 -6.751 1.00 36.88 246 ALA A CA 1
ATOM 1932 C C . ALA A 1 246 ? 36.319 -25.548 -6.627 1.00 36.88 246 ALA A C 1
ATOM 1934 O O . ALA A 1 246 ? 37.390 -25.648 -7.225 1.00 36.88 246 ALA A O 1
ATOM 1935 N N . ALA A 1 247 ? 36.056 -24.557 -5.775 1.00 32.91 247 ALA A N 1
ATOM 1936 C CA . ALA A 1 247 ? 37.083 -23.706 -5.188 1.00 32.91 247 ALA A CA 1
ATOM 1937 C C . ALA A 1 247 ? 36.779 -23.493 -3.695 1.00 32.91 247 ALA A C 1
ATOM 1939 O O . ALA A 1 247 ? 35.641 -23.259 -3.297 1.00 32.91 247 ALA A O 1
ATOM 1940 N N . ASN A 1 248 ? 37.826 -23.662 -2.891 1.00 33.38 248 ASN A N 1
ATOM 1941 C CA . ASN A 1 248 ? 37.866 -23.682 -1.427 1.00 33.38 248 ASN A CA 1
ATOM 1942 C C . ASN A 1 248 ? 37.653 -22.264 -0.836 1.00 33.38 248 ASN A C 1
ATOM 1944 O O . ASN A 1 248 ? 38.123 -21.309 -1.459 1.00 33.38 248 ASN A O 1
ATOM 1948 N N . PRO A 1 249 ? 37.017 -22.076 0.341 1.00 39.00 249 PRO A N 1
ATOM 1949 C CA . PRO A 1 249 ? 36.744 -20.741 0.867 1.00 39.00 249 PRO A CA 1
ATOM 1950 C C . PRO A 1 249 ? 37.928 -20.194 1.677 1.00 39.00 249 PRO A C 1
ATOM 1952 O O . PRO A 1 249 ? 38.502 -20.881 2.523 1.00 39.00 249 PRO A O 1
ATOM 1955 N N . THR A 1 250 ? 38.257 -18.924 1.448 1.00 30.11 250 THR A N 1
ATOM 1956 C CA . THR A 1 250 ? 39.210 -18.147 2.251 1.00 30.11 250 THR A CA 1
ATOM 1957 C C . THR A 1 250 ? 38.427 -17.333 3.281 1.00 30.11 250 THR A C 1
ATOM 1959 O O . THR A 1 250 ? 37.556 -16.545 2.923 1.00 30.11 250 THR A O 1
ATOM 1962 N N . SER A 1 251 ? 38.716 -17.538 4.566 1.00 39.44 251 SER A N 1
ATOM 1963 C CA . SER A 1 251 ? 38.088 -16.846 5.695 1.00 39.44 251 SER A CA 1
ATOM 1964 C C . SER A 1 251 ? 38.690 -15.456 5.930 1.00 39.44 251 SER A C 1
ATOM 1966 O O . SER A 1 251 ? 39.896 -15.350 6.160 1.00 39.44 251 SER A O 1
ATOM 1968 N N . THR A 1 252 ? 37.859 -14.415 6.002 1.00 36.69 252 THR A N 1
ATOM 1969 C CA . THR A 1 252 ? 38.238 -13.098 6.544 1.00 36.69 252 THR A CA 1
ATOM 1970 C C . THR A 1 252 ? 37.151 -12.570 7.483 1.00 36.69 252 THR A C 1
ATOM 1972 O O . THR A 1 252 ? 36.217 -11.884 7.082 1.00 36.69 252 THR A O 1
ATOM 1975 N N . SER A 1 253 ? 37.295 -12.893 8.772 1.00 53.25 253 SER A N 1
ATOM 1976 C CA . SER A 1 253 ? 36.542 -12.299 9.881 1.00 53.25 253 SER A CA 1
ATOM 1977 C C . SER A 1 253 ? 37.182 -10.976 10.317 1.00 53.25 253 SER A C 1
ATOM 1979 O O . SER A 1 253 ? 38.381 -10.958 10.603 1.00 53.25 253 SER A O 1
ATOM 1981 N N . GLY A 1 254 ? 36.406 -9.894 10.447 1.00 55.19 254 GLY A N 1
ATOM 1982 C CA . GLY A 1 254 ? 36.943 -8.639 10.993 1.00 55.19 254 GLY A CA 1
ATOM 1983 C C . GLY A 1 254 ? 35.966 -7.485 11.241 1.00 55.19 254 GLY A C 1
ATOM 1984 O O . GLY A 1 254 ? 36.421 -6.354 11.361 1.00 55.19 254 GLY A O 1
ATOM 1985 N N . GLY A 1 255 ? 34.653 -7.717 11.319 1.00 77.88 255 GLY A N 1
ATOM 1986 C CA . GLY A 1 255 ? 33.681 -6.643 11.564 1.00 77.88 255 GLY A CA 1
ATOM 1987 C C . GLY A 1 255 ? 32.470 -7.109 12.360 1.00 77.88 255 GLY A C 1
ATOM 1988 O O . GLY A 1 255 ? 32.297 -8.309 12.568 1.00 77.88 255 GLY A O 1
ATOM 1989 N N . THR A 1 256 ? 31.646 -6.159 12.802 1.00 86.88 256 THR A N 1
ATOM 1990 C CA . THR A 1 256 ? 30.275 -6.406 13.258 1.00 86.88 256 THR A CA 1
ATOM 1991 C C . THR A 1 256 ? 29.313 -6.293 12.073 1.00 86.88 256 THR A C 1
ATOM 1993 O O . THR A 1 256 ? 29.505 -5.465 11.183 1.00 86.88 256 THR A O 1
ATOM 1996 N N . ALA A 1 257 ? 28.282 -7.134 12.030 1.00 87.00 257 ALA A N 1
ATOM 1997 C CA . ALA A 1 257 ? 27.197 -7.021 11.069 1.00 87.00 257 ALA A CA 1
ATOM 1998 C C . ALA A 1 257 ? 26.381 -5.751 11.374 1.00 87.00 257 ALA A C 1
ATOM 2000 O O . ALA A 1 257 ? 26.133 -5.454 12.551 1.00 87.00 257 ALA A O 1
ATOM 2001 N N . PRO A 1 258 ? 25.965 -4.987 10.349 1.00 84.44 258 PRO A N 1
ATOM 2002 C CA . PRO A 1 258 ? 25.146 -3.797 10.547 1.00 84.44 258 PRO A CA 1
ATOM 2003 C C . PRO A 1 258 ? 23.776 -4.157 11.139 1.00 84.44 258 PRO A C 1
ATOM 2005 O O . PRO A 1 258 ? 23.377 -5.323 11.166 1.00 84.44 258 PRO A O 1
ATOM 2008 N N . ALA A 1 259 ? 23.038 -3.141 11.589 1.00 82.38 259 ALA A N 1
ATOM 2009 C CA . ALA A 1 259 ? 21.623 -3.270 11.925 1.00 82.38 259 ALA A CA 1
ATOM 2010 C C . ALA A 1 259 ? 20.876 -4.029 10.816 1.00 82.38 259 ALA A C 1
ATOM 2012 O O . ALA A 1 259 ? 21.030 -3.696 9.642 1.00 82.38 259 ALA A O 1
ATOM 2013 N N . PHE A 1 260 ? 20.109 -5.061 11.177 1.00 87.81 260 PHE A N 1
ATOM 2014 C CA . PHE A 1 260 ? 19.368 -5.918 10.239 1.00 87.81 260 PHE A CA 1
ATOM 2015 C C . PHE A 1 260 ? 20.237 -6.705 9.236 1.00 87.81 260 PHE A C 1
ATOM 2017 O O . PHE A 1 260 ? 19.709 -7.378 8.352 1.00 87.81 260 PHE A O 1
ATOM 2024 N N . GLY A 1 261 ? 21.565 -6.684 9.379 1.00 87.12 261 GLY A N 1
ATOM 2025 C CA . GLY A 1 261 ? 22.490 -7.492 8.587 1.00 87.12 261 GLY A CA 1
ATOM 2026 C C . GLY A 1 261 ? 22.537 -8.955 9.034 1.00 87.12 261 GLY A C 1
ATOM 2027 O O . GLY A 1 261 ? 22.163 -9.288 10.160 1.00 87.12 261 GLY A O 1
ATOM 2028 N N . GLN A 1 262 ? 23.030 -9.839 8.161 1.00 92.31 262 GLN A N 1
ATOM 2029 C CA . GLN A 1 262 ? 23.261 -11.242 8.511 1.00 92.31 262 GLN A CA 1
ATOM 2030 C C . GLN A 1 262 ? 24.415 -11.366 9.510 1.00 92.31 262 GLN A C 1
ATOM 2032 O O . GLN A 1 262 ? 25.483 -10.791 9.314 1.00 92.31 262 GLN A O 1
ATOM 2037 N N . CYS A 1 263 ? 24.197 -12.148 10.560 1.00 95.56 263 CYS A N 1
ATOM 2038 C CA . CYS A 1 263 ? 25.154 -12.414 11.632 1.00 95.56 263 CYS A CA 1
ATOM 2039 C C . CYS A 1 263 ? 25.378 -13.915 11.879 1.00 95.56 263 CYS A C 1
ATOM 2041 O O . CYS A 1 263 ? 26.008 -14.312 12.856 1.00 95.56 263 CYS A O 1
ATOM 2043 N N . GLY A 1 264 ? 24.848 -14.786 11.022 1.00 93.44 264 GLY A N 1
ATOM 2044 C CA . GLY A 1 264 ? 25.009 -16.231 11.154 1.00 93.44 264 GLY A CA 1
ATOM 2045 C C . GLY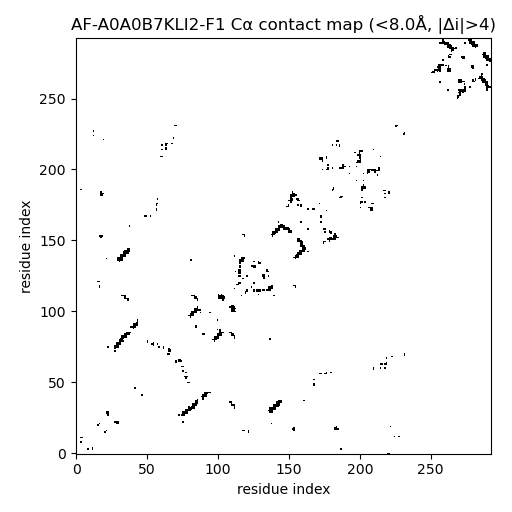 A 1 264 ? 24.266 -17.002 10.072 1.00 93.44 264 GLY A C 1
ATOM 2046 O O . GLY A 1 264 ? 23.527 -16.415 9.283 1.00 93.44 264 GLY A O 1
ATOM 2047 N N . GLY A 1 265 ? 24.490 -18.314 10.031 1.00 93.44 265 GLY A N 1
ATOM 2048 C CA . GLY A 1 265 ? 23.914 -19.223 9.042 1.00 93.44 265 GLY A CA 1
ATOM 2049 C C . GLY A 1 265 ? 24.936 -20.213 8.486 1.00 93.44 265 GLY A C 1
ATOM 2050 O O . GLY A 1 265 ? 26.136 -19.939 8.458 1.00 93.44 265 GLY A O 1
ATOM 2051 N N . GLN A 1 266 ? 24.484 -21.381 8.047 1.00 86.62 266 GLN A N 1
ATOM 2052 C CA . GLN A 1 266 ? 25.322 -22.375 7.392 1.00 86.62 266 GLN A CA 1
ATOM 2053 C C . GLN A 1 266 ? 25.929 -21.786 6.110 1.00 86.62 266 GLN A C 1
ATOM 2055 O O . GLN A 1 266 ? 25.235 -21.214 5.276 1.00 86.62 266 GLN A O 1
ATOM 2060 N N . GLY A 1 267 ? 27.252 -21.892 5.972 1.00 83.50 267 GLY A N 1
ATOM 2061 C CA . GLY A 1 267 ? 27.998 -21.302 4.855 1.00 83.50 267 GLY A CA 1
ATOM 2062 C C . GLY A 1 267 ? 28.269 -19.794 4.970 1.00 83.50 267 GLY A C 1
ATOM 2063 O O . GLY A 1 267 ? 28.972 -19.256 4.119 1.00 83.50 267 GLY A O 1
ATOM 2064 N N . TRP A 1 268 ? 27.778 -19.111 6.012 1.00 86.56 268 TRP A N 1
ATOM 2065 C CA . TRP A 1 268 ? 28.093 -17.702 6.264 1.00 86.56 268 TRP A CA 1
ATOM 2066 C C . TRP A 1 268 ? 29.557 -17.533 6.688 1.00 86.56 268 TRP A C 1
ATOM 2068 O O . TRP A 1 268 ? 30.001 -18.114 7.678 1.00 86.56 268 TRP A O 1
ATOM 2078 N N . THR A 1 269 ? 30.306 -16.706 5.958 1.00 89.44 269 THR A N 1
ATOM 2079 C CA . THR A 1 269 ? 31.722 -16.400 6.242 1.00 89.44 269 THR A CA 1
ATOM 2080 C C . THR A 1 269 ? 31.942 -14.970 6.743 1.00 89.44 269 THR A C 1
ATOM 2082 O O . THR A 1 269 ? 33.088 -14.545 6.888 1.00 89.44 269 THR A O 1
ATOM 2085 N N . GLY A 1 270 ? 30.864 -14.211 6.960 1.00 85.31 270 GLY A N 1
ATOM 2086 C CA . GLY A 1 270 ? 30.912 -12.813 7.384 1.00 85.31 270 GLY A CA 1
ATOM 2087 C C . GLY A 1 270 ? 30.875 -12.617 8.907 1.00 85.31 270 GLY A C 1
ATOM 2088 O O . GLY A 1 270 ? 31.025 -13.571 9.674 1.00 85.31 270 GLY A O 1
ATOM 2089 N N . PRO A 1 271 ? 30.676 -11.369 9.368 1.00 90.06 271 PRO A N 1
ATOM 2090 C CA . PRO A 1 271 ? 30.537 -11.027 10.782 1.00 90.06 271 PRO A CA 1
ATOM 2091 C C . PRO A 1 271 ? 29.512 -11.883 11.528 1.00 90.06 271 PRO A C 1
ATOM 2093 O O . PRO A 1 271 ? 28.407 -12.076 11.033 1.00 90.06 271 PRO A O 1
ATOM 2096 N N . THR A 1 272 ? 29.845 -12.351 12.732 1.00 93.75 272 THR A N 1
ATOM 2097 C CA . THR A 1 272 ? 28.906 -13.091 13.601 1.00 93.75 272 THR A CA 1
ATOM 2098 C C . THR A 1 272 ? 28.419 -12.294 14.811 1.00 93.75 272 THR A C 1
ATOM 2100 O O . THR A 1 272 ? 27.477 -12.689 15.495 1.00 93.75 272 THR A O 1
ATOM 2103 N N . ALA A 1 273 ? 29.038 -11.142 15.067 1.00 91.94 273 ALA A N 1
ATOM 2104 C CA . ALA A 1 273 ? 28.618 -10.185 16.082 1.00 91.94 273 ALA A CA 1
ATOM 2105 C C . ALA A 1 273 ? 27.863 -9.027 15.428 1.00 91.94 273 ALA A C 1
ATOM 2107 O O . ALA A 1 273 ? 28.233 -8.594 14.342 1.00 91.94 273 ALA A O 1
ATOM 2108 N N . CYS A 1 274 ? 26.839 -8.501 16.094 1.00 94.31 274 CYS A N 1
ATOM 2109 C CA . CYS A 1 274 ? 26.062 -7.362 15.608 1.00 94.31 274 CYS A CA 1
ATOM 2110 C C . CYS A 1 274 ? 26.641 -6.023 16.065 1.00 94.31 274 CYS A C 1
ATOM 2112 O O . CYS A 1 274 ? 27.346 -5.949 17.073 1.00 94.31 274 CYS A O 1
ATOM 2114 N N . ALA A 1 275 ? 26.342 -4.957 15.321 1.00 90.94 275 ALA A N 1
ATOM 2115 C CA . ALA A 1 275 ? 26.622 -3.590 15.739 1.00 90.94 275 ALA A CA 1
ATOM 2116 C C . ALA A 1 275 ? 25.946 -3.273 17.087 1.00 90.94 275 ALA A C 1
ATOM 2118 O O . ALA A 1 275 ? 24.954 -3.896 17.468 1.00 90.94 275 ALA A O 1
ATOM 2119 N N . SER A 1 276 ? 26.494 -2.298 17.818 1.00 90.38 276 SER A N 1
ATOM 2120 C CA . SER A 1 276 ? 25.971 -1.906 19.133 1.00 90.38 276 SER A CA 1
ATOM 2121 C C . SER A 1 276 ? 24.472 -1.580 19.070 1.00 90.38 276 SER A C 1
ATOM 2123 O O . SER A 1 276 ? 24.026 -0.897 18.150 1.00 90.38 276 SER A O 1
ATOM 2125 N N . GLY A 1 277 ? 23.700 -2.078 20.040 1.00 88.44 277 GLY A N 1
ATOM 2126 C CA . GLY A 1 277 ? 22.236 -1.961 20.073 1.00 88.44 277 GLY A CA 1
ATOM 2127 C C . GLY A 1 277 ? 21.478 -3.088 19.360 1.00 88.44 277 GLY A C 1
ATOM 2128 O O . GLY A 1 277 ? 20.250 -3.087 19.384 1.00 88.44 277 GLY A O 1
ATOM 2129 N N . TYR A 1 278 ? 22.181 -4.057 18.763 1.00 92.12 278 TYR A N 1
ATOM 2130 C CA . TYR A 1 278 ? 21.585 -5.195 18.065 1.00 92.12 278 TYR A CA 1
ATOM 2131 C C . TYR A 1 278 ? 22.128 -6.527 18.595 1.00 92.12 278 TYR A C 1
ATOM 2133 O O . TYR A 1 278 ? 23.281 -6.626 19.018 1.00 92.12 278 TYR A O 1
ATOM 2141 N N . LYS A 1 279 ? 21.302 -7.574 18.542 1.00 93.62 279 LYS A N 1
ATOM 2142 C CA . LYS A 1 279 ? 21.660 -8.958 18.880 1.00 93.62 279 LYS A CA 1
ATOM 2143 C C . LYS A 1 279 ? 21.440 -9.870 17.682 1.00 93.62 279 LYS A C 1
ATOM 2145 O O . LYS A 1 279 ? 20.517 -9.665 16.899 1.00 93.62 279 LYS A O 1
ATOM 2150 N N . CYS A 1 280 ? 22.280 -10.890 17.556 1.00 95.19 280 CYS A N 1
ATOM 2151 C CA . CYS A 1 280 ? 22.131 -11.866 16.490 1.00 95.19 280 CYS A CA 1
ATOM 2152 C C . CYS A 1 280 ? 20.998 -12.840 16.828 1.00 95.19 280 CYS A C 1
ATOM 2154 O O . CYS A 1 280 ? 21.131 -13.646 17.750 1.00 95.19 280 CYS A O 1
ATOM 2156 N N . GLN A 1 281 ? 19.884 -12.762 16.106 1.00 94.06 281 GLN A N 1
ATOM 2157 C CA . GLN A 1 281 ? 18.748 -13.661 16.246 1.00 94.06 281 GLN A CA 1
ATOM 2158 C C . GLN A 1 281 ? 18.786 -14.727 15.151 1.00 94.06 281 GLN A C 1
ATOM 2160 O O . GLN A 1 281 ? 18.794 -14.420 13.959 1.00 94.06 281 GLN A O 1
ATOM 2165 N N . TYR A 1 282 ? 18.799 -15.994 15.566 1.00 94.62 282 TYR A N 1
ATOM 2166 C CA . TYR A 1 282 ? 18.649 -17.132 14.663 1.00 94.62 282 TYR A CA 1
ATOM 2167 C C . TYR A 1 282 ? 17.286 -17.084 13.966 1.00 94.62 282 TYR A C 1
ATOM 2169 O O . TYR A 1 282 ? 16.265 -16.906 14.632 1.00 94.62 282 TYR A O 1
ATOM 2177 N N . SER A 1 283 ? 17.277 -17.263 12.645 1.00 84.69 283 SER A N 1
ATOM 2178 C CA . SER A 1 283 ? 16.049 -17.382 11.854 1.00 84.69 283 SER A CA 1
ATOM 2179 C C . SER A 1 283 ? 15.891 -18.805 11.325 1.00 84.69 283 SER A C 1
ATOM 2181 O O . SER A 1 283 ? 14.891 -19.461 11.604 1.00 84.69 283 SER A O 1
ATOM 2183 N N . ASN A 1 284 ? 16.895 -19.312 10.611 1.00 82.50 284 ASN A N 1
ATOM 2184 C CA . ASN A 1 284 ? 16.929 -20.680 10.105 1.00 82.50 284 ASN A CA 1
ATOM 2185 C C . ASN A 1 284 ? 18.376 -21.173 9.952 1.00 82.50 284 ASN A C 1
ATOM 2187 O O . ASN A 1 284 ? 19.332 -20.445 10.214 1.00 82.50 284 ASN A O 1
ATOM 2191 N N . GLU A 1 285 ? 18.546 -22.430 9.534 1.00 76.81 285 GLU A N 1
ATOM 2192 C CA . GLU A 1 285 ? 19.860 -23.079 9.459 1.00 76.81 285 GLU A CA 1
ATOM 2193 C C . GLU A 1 285 ? 20.858 -22.332 8.559 1.00 76.81 285 GLU A C 1
ATOM 2195 O O . GLU A 1 285 ? 22.051 -22.364 8.840 1.00 76.81 285 GLU A O 1
ATOM 2200 N N . TRP A 1 286 ? 20.387 -21.588 7.552 1.00 83.50 286 TRP A N 1
ATOM 2201 C CA . TRP A 1 286 ? 21.207 -20.824 6.608 1.00 83.50 286 TRP A CA 1
ATOM 2202 C C . TRP A 1 286 ? 21.313 -19.333 6.960 1.00 83.50 286 TRP A C 1
ATOM 2204 O O . TRP A 1 286 ? 22.077 -18.618 6.309 1.00 83.50 286 TRP A 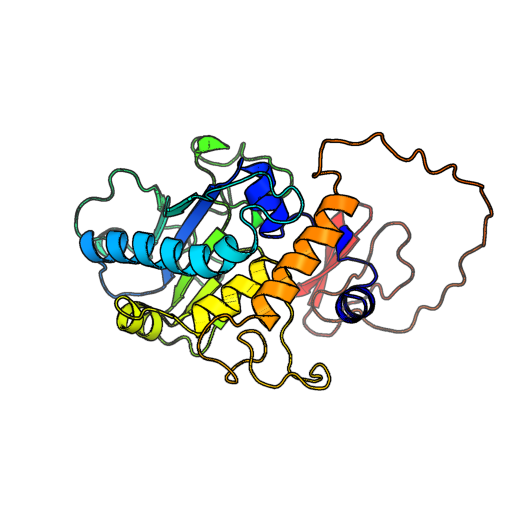O 1
ATOM 2214 N N . TYR A 1 287 ? 20.579 -18.841 7.971 1.00 81.94 287 TYR A N 1
ATOM 2215 C CA . TYR A 1 287 ? 20.454 -17.404 8.225 1.00 81.94 287 TYR A CA 1
ATOM 2216 C C . TYR A 1 287 ? 20.136 -17.022 9.685 1.00 81.94 287 TYR A C 1
ATOM 2218 O O . TYR A 1 287 ? 19.165 -17.484 10.285 1.00 81.94 287 TYR A O 1
ATOM 2226 N N . SER A 1 288 ? 20.901 -16.067 10.212 1.00 92.88 288 SER A N 1
ATOM 2227 C CA . SER A 1 288 ? 20.645 -15.331 11.457 1.00 92.88 288 SER A CA 1
ATOM 2228 C C . SER A 1 288 ? 20.816 -13.833 11.196 1.00 92.88 288 SER A C 1
ATOM 2230 O O . SER A 1 288 ? 21.723 -13.455 10.456 1.00 92.88 288 SER A O 1
ATOM 2232 N N . GLN A 1 289 ? 20.003 -12.978 11.818 1.00 96.19 289 GLN A N 1
ATOM 2233 C CA . GLN A 1 289 ? 19.974 -11.532 11.563 1.00 96.19 289 GLN A CA 1
ATOM 2234 C C . GLN A 1 289 ? 20.226 -10.700 12.821 1.00 96.19 289 GLN A C 1
ATOM 2236 O O . GLN A 1 289 ? 19.785 -11.055 13.912 1.00 96.19 289 GLN A O 1
ATOM 2241 N N . CYS A 1 290 ? 20.883 -9.553 12.668 1.00 95.81 290 CYS A N 1
ATOM 2242 C CA . CYS A 1 290 ? 20.965 -8.537 13.708 1.00 95.81 290 CYS A CA 1
ATOM 2243 C C . CYS A 1 290 ? 19.627 -7.830 13.906 1.00 95.81 290 CYS A C 1
ATOM 2245 O O . CYS A 1 290 ? 19.233 -7.003 13.093 1.00 95.81 290 CYS A O 1
ATOM 2247 N N . VAL A 1 291 ? 18.959 -8.091 15.020 1.00 91.38 291 VAL A N 1
ATOM 2248 C CA . VAL A 1 291 ? 17.713 -7.415 15.412 1.00 91.38 291 VAL A CA 1
ATOM 2249 C C . VAL A 1 291 ? 17.969 -6.474 16.590 1.00 91.38 291 VAL A C 1
ATOM 2251 O O . VAL A 1 291 ? 18.948 -6.693 17.308 1.00 91.38 291 VAL A O 1
ATOM 2254 N N . PRO A 1 292 ? 17.136 -5.442 16.819 1.00 94.81 292 PRO A N 1
ATOM 2255 C CA . PRO A 1 292 ? 17.246 -4.603 18.008 1.00 94.81 292 PRO A CA 1
ATOM 2256 C C . PRO A 1 292 ? 17.301 -5.454 19.288 1.00 94.81 292 PRO A C 1
ATOM 2258 O O . PRO A 1 292 ? 16.552 -6.429 19.426 1.00 94.81 292 PRO A O 1
ATOM 2261 N N . ALA A 1 293 ? 18.254 -5.137 20.169 1.00 73.31 293 ALA A N 1
ATOM 2262 C CA . ALA A 1 293 ? 18.548 -5.919 21.372 1.00 73.31 293 ALA A CA 1
ATOM 2263 C C . ALA A 1 293 ? 17.400 -5.907 22.391 1.00 73.31 293 ALA A C 1
ATOM 2265 O O . ALA A 1 293 ? 16.845 -4.820 22.654 1.00 73.31 293 ALA A O 1
#

Organism: Bionectria ochroleuca (NCBI:txid29856)

pLDDT: mean 89.24, std 16.25, range [28.41, 98.88]

Secondary structure (DSSP, 8-state):
-HHHHHHTTTTTTT---SHHHHHHHTTSEEEEEEEEE-SS-EEHHHHHHHHHHHHHHHHHHHTTTTTSTT-S-S--EEEEEEEEESSGGGEES--TTSEEE-EE-TTS-EE--GGGBTTT-TT---TTSTTGGGG-BSEEEEEETT--SEEEETTEEEEEHHHHHHTTT-S--HHHHHHHHHHTTPPP-SS---TT----TTSTTS-SS--HHHHHHHHHHHHHHHHHHT---SS------------PPPP----PBPTT-EEE-TT--S--SBPTTEEEEEEETTEEEEEE-

Sequence (293 aa):
WDHCLNTYSNGLFGFKNYGWDQIIATGGKINMCVRWESSTAVTEAQRAQIATVVNQQYQKWFQWLYGYDSFPYSNIQVNVVGWAVRDRSLLQGSTSGITVYTDKDSGGAPQCSEACGRFFHQDGNYNSCPGGAANHYDQSLWLTDGFGGGAGGDWGQRIGREYFMGALSSSNIHILLHEMGHTFGLDDFYDWTPSGVSSFIMLAGSASQITDFDGWMLRNWWYELSRNRGWRSGGTTPTTTTTSSAANPTSTSGGTAPAFGQCGGQGWTGPTACASGYKCQYSNEWYSQCVPA

Mean predicted aligned error: 11.07 Å

Solvent-accessible surface area (backbone atoms only — not comparable to full-atom values): 16484 Å² total; per-residue (Å²): 105,70,65,58,46,64,77,35,70,86,42,68,84,72,54,72,57,35,45,62,47,44,28,62,75,58,74,34,35,42,33,26,25,35,19,39,44,50,90,69,69,43,45,40,69,54,52,54,47,49,36,52,46,52,31,55,57,50,46,70,60,49,64,58,39,46,81,38,92,68,44,92,46,88,66,69,50,50,41,64,44,29,38,6,25,78,48,75,80,33,56,36,71,76,60,82,88,42,49,79,32,68,42,58,46,99,86,65,45,25,22,59,57,60,50,29,28,35,73,75,28,78,87,71,66,25,85,74,15,82,73,26,73,84,58,42,26,48,27,31,43,32,33,27,64,88,43,82,67,62,46,45,26,47,50,28,37,36,35,17,29,65,61,53,67,73,34,71,83,47,93,57,50,42,59,61,58,34,20,54,38,28,15,61,70,48,66,80,47,85,92,58,73,62,90,96,59,84,63,23,26,48,33,76,85,50,34,63,47,85,33,73,64,43,42,48,52,54,46,50,47,49,58,52,49,33,61,77,68,59,67,59,85,83,70,82,81,83,83,77,82,81,80,88,79,90,81,85,89,83,86,68,76,86,55,56,14,47,85,69,25,60,17,41,30,60,90,62,62,63,26,59,44,36,34,92,71,31,35,60,41,82,74,51,76,64,34,14,33,11,38,80,101

Nearest PDB structures (foldseek):
  4qi6-assembly1_A  TM=5.096E-01  e=2.873E-04  Thermothelomyces myriococcoides
  4qi4-assembly1_A  TM=4.761E-01  e=1.747E-04  Thermothelomyces myriococcoides
  2dw0-assembly1_A  TM=5.044E-01  e=1.449E-04  Crotalus atrox
  4qi7-assembly2_B  TM=4.968E-01  e=1.639E-03  Neurospora crassa OR74A
  4qi7-assembly1_A  TM=4.529E-01  e=1.975E-03  Neurospora crassa OR74A